Protein AF-A0A7J3B716-F1 (afdb_monomer_lite)

Structure (mmCIF, N/CA/C/O backbone):
data_AF-A0A7J3B716-F1
#
_entry.id   AF-A0A7J3B716-F1
#
loop_
_atom_site.group_PDB
_atom_site.id
_atom_site.type_symbol
_atom_site.label_atom_id
_atom_site.label_alt_id
_atom_site.label_comp_id
_atom_site.label_asym_id
_atom_site.label_entity_id
_atom_site.label_seq_id
_atom_site.pdbx_PDB_ins_code
_atom_site.Cartn_x
_atom_site.Cartn_y
_atom_site.Cartn_z
_atom_site.occupancy
_atom_site.B_iso_or_equiv
_atom_site.auth_seq_id
_atom_site.auth_comp_id
_atom_site.auth_asym_id
_atom_site.auth_atom_id
_atom_site.pdbx_PDB_model_num
ATOM 1 N N . MET A 1 1 ? 23.078 18.021 -2.116 1.00 64.75 1 MET A N 1
ATOM 2 C CA . MET A 1 1 ? 21.807 17.374 -1.721 1.00 64.75 1 MET A CA 1
ATOM 3 C C . MET A 1 1 ? 22.122 16.161 -0.866 1.00 64.75 1 MET A C 1
ATOM 5 O O . MET A 1 1 ? 22.992 15.387 -1.248 1.00 64.75 1 MET A O 1
ATOM 9 N N . ARG A 1 2 ? 21.477 16.041 0.298 1.00 81.75 2 ARG A N 1
ATOM 10 C CA . ARG A 1 2 ? 21.604 14.885 1.196 1.00 81.75 2 ARG A CA 1
ATOM 11 C C . ARG A 1 2 ? 20.951 13.653 0.539 1.00 81.75 2 ARG A C 1
ATOM 13 O O . ARG A 1 2 ? 19.973 13.811 -0.185 1.00 81.75 2 ARG A O 1
ATOM 20 N N . CYS A 1 3 ? 21.516 12.465 0.756 1.00 91.12 3 CYS A N 1
ATOM 21 C CA . CYS A 1 3 ? 20.875 11.196 0.391 1.00 91.12 3 CYS A CA 1
ATOM 22 C C . CYS A 1 3 ? 19.680 10.954 1.320 1.00 91.12 3 CYS A C 1
ATOM 24 O O . CYS A 1 3 ? 19.832 11.158 2.523 1.00 91.12 3 CYS A O 1
ATOM 26 N N . MET A 1 4 ? 18.537 10.539 0.777 1.00 94.38 4 MET A N 1
ATOM 27 C CA . MET A 1 4 ? 17.350 10.213 1.574 1.00 94.38 4 MET A CA 1
ATOM 28 C C . MET A 1 4 ? 17.186 8.704 1.715 1.00 94.38 4 MET A C 1
ATOM 30 O O . MET A 1 4 ? 17.386 7.972 0.744 1.00 94.38 4 MET A O 1
ATOM 34 N N . ASP A 1 5 ? 16.803 8.257 2.904 1.00 96.12 5 ASP A N 1
ATOM 35 C CA . ASP A 1 5 ? 16.505 6.850 3.168 1.00 96.12 5 ASP A CA 1
ATOM 36 C C . ASP A 1 5 ? 15.007 6.565 2.938 1.00 96.12 5 ASP A C 1
ATOM 38 O O . ASP A 1 5 ? 14.144 7.263 3.472 1.00 96.12 5 ASP A O 1
ATOM 42 N N . ILE A 1 6 ? 14.699 5.541 2.139 1.00 96.94 6 ILE A N 1
ATOM 43 C CA . ILE A 1 6 ? 13.344 5.041 1.882 1.00 96.94 6 ILE A CA 1
ATOM 44 C C . ILE A 1 6 ? 13.196 3.653 2.501 1.00 96.94 6 ILE A C 1
ATOM 46 O O . ILE A 1 6 ? 13.977 2.754 2.186 1.00 96.94 6 ILE A O 1
ATOM 50 N N . ARG A 1 7 ? 12.142 3.447 3.290 1.00 96.44 7 ARG A N 1
ATOM 51 C CA . ARG A 1 7 ? 11.690 2.111 3.704 1.00 96.44 7 ARG A CA 1
ATOM 52 C C . ARG A 1 7 ? 10.303 1.800 3.175 1.00 96.44 7 ARG A C 1
ATOM 54 O O . ARG A 1 7 ? 9.445 2.677 3.123 1.00 96.44 7 ARG A O 1
ATOM 61 N N . TYR A 1 8 ? 10.086 0.558 2.767 1.00 95.25 8 TYR A N 1
ATOM 62 C CA . TYR A 1 8 ? 8.822 0.116 2.179 1.00 95.25 8 TYR A CA 1
ATOM 63 C C . TYR A 1 8 ? 8.590 -1.377 2.439 1.00 95.25 8 TYR A C 1
ATOM 65 O O . TYR A 1 8 ? 9.567 -2.111 2.588 1.00 95.25 8 TYR A O 1
ATOM 73 N N . PRO A 1 9 ? 7.332 -1.849 2.499 1.00 92.75 9 PRO A N 1
ATOM 74 C CA . PRO A 1 9 ? 7.049 -3.271 2.634 1.00 92.75 9 PRO A CA 1
ATOM 75 C C . PRO A 1 9 ? 7.473 -4.001 1.359 1.00 92.75 9 PRO A C 1
ATOM 77 O O . PRO A 1 9 ? 7.268 -3.491 0.255 1.00 92.75 9 PRO A O 1
ATOM 80 N N . ASP A 1 10 ? 8.055 -5.189 1.509 1.00 92.19 10 ASP A N 1
ATOM 81 C CA . ASP A 1 10 ? 8.557 -6.003 0.402 1.00 92.19 10 ASP A CA 1
ATOM 82 C C . ASP A 1 10 ? 7.424 -6.654 -0.419 1.00 92.19 10 ASP A C 1
ATOM 84 O O . ASP A 1 10 ? 7.224 -7.868 -0.416 1.00 92.19 10 ASP A O 1
ATOM 88 N N . ILE A 1 11 ? 6.653 -5.815 -1.113 1.00 91.88 11 ILE A N 1
ATOM 89 C CA . ILE A 1 11 ? 5.546 -6.204 -1.988 1.00 91.88 11 ILE A CA 1
ATOM 90 C C . ILE A 1 11 ? 5.831 -5.808 -3.438 1.00 91.88 11 ILE A C 1
ATOM 92 O O . ILE A 1 11 ? 6.557 -4.848 -3.723 1.00 91.88 11 ILE A O 1
ATOM 96 N N . ALA A 1 12 ? 5.200 -6.531 -4.364 1.00 93.56 12 ALA A N 1
ATOM 97 C CA . ALA A 1 12 ? 5.401 -6.375 -5.800 1.00 93.56 12 ALA A CA 1
ATOM 98 C C . ALA A 1 12 ? 5.188 -4.932 -6.285 1.00 93.56 12 ALA A C 1
ATOM 100 O O . ALA A 1 12 ? 5.963 -4.439 -7.097 1.00 93.56 12 ALA A O 1
ATOM 101 N N . GLU A 1 13 ? 4.176 -4.234 -5.776 1.00 94.94 13 GLU A N 1
ATOM 102 C CA . GLU A 1 13 ? 3.827 -2.871 -6.172 1.00 94.94 13 GLU A CA 1
ATOM 103 C C . GLU A 1 13 ? 4.921 -1.870 -5.806 1.00 94.94 13 GLU A C 1
ATOM 105 O O . GLU A 1 13 ? 5.263 -1.018 -6.622 1.00 94.94 13 GLU A O 1
ATOM 110 N N . TYR A 1 14 ? 5.513 -1.969 -4.613 1.00 95.75 14 TYR A N 1
ATOM 111 C CA . TYR A 1 14 ? 6.583 -1.050 -4.229 1.00 95.75 14 TYR A CA 1
ATOM 112 C C . TYR A 1 14 ? 7.915 -1.399 -4.868 1.00 95.75 14 TYR A C 1
ATOM 114 O O . TYR A 1 14 ? 8.634 -0.475 -5.245 1.00 95.75 14 TYR A O 1
ATOM 122 N N . ARG A 1 15 ? 8.212 -2.684 -5.101 1.00 95.19 15 ARG A N 1
ATOM 123 C CA . ARG A 1 15 ? 9.330 -3.040 -5.986 1.00 95.19 15 ARG A CA 1
ATOM 124 C C . ARG A 1 15 ? 9.123 -2.448 -7.376 1.00 95.19 15 ARG A C 1
ATOM 126 O O . ARG A 1 15 ? 10.021 -1.804 -7.898 1.00 95.19 15 ARG A O 1
ATOM 133 N N . PHE A 1 16 ? 7.916 -2.555 -7.923 1.00 97.06 16 PHE A N 1
ATOM 134 C CA . PHE A 1 16 ? 7.565 -1.985 -9.220 1.00 97.06 16 PHE A CA 1
ATOM 135 C C . PHE A 1 16 ? 7.719 -0.460 -9.260 1.00 97.06 16 PHE A C 1
ATOM 137 O O . PHE A 1 16 ? 8.310 0.074 -10.192 1.00 97.06 16 PHE A O 1
ATOM 144 N N . ILE A 1 17 ? 7.216 0.253 -8.249 1.00 96.62 17 ILE A N 1
ATOM 145 C CA . ILE A 1 17 ? 7.246 1.720 -8.195 1.00 96.62 17 ILE A CA 1
ATOM 146 C C . ILE A 1 17 ? 8.656 2.255 -7.938 1.00 96.62 17 ILE A C 1
ATOM 148 O O . ILE A 1 17 ? 9.018 3.286 -8.509 1.00 96.62 17 ILE A O 1
ATOM 152 N N . LEU A 1 18 ? 9.429 1.620 -7.055 1.00 96.12 18 LEU A N 1
ATOM 153 C CA . LEU A 1 18 ? 10.662 2.193 -6.510 1.00 96.12 18 LEU A CA 1
ATOM 154 C C . LEU A 1 18 ? 11.934 1.709 -7.207 1.00 96.12 18 LEU A C 1
ATOM 156 O O . LEU A 1 18 ? 12.956 2.369 -7.044 1.00 96.12 18 LEU A O 1
ATOM 160 N N . ASP A 1 19 ? 11.894 0.639 -8.008 1.00 92.50 19 ASP A N 1
ATOM 161 C CA . ASP A 1 19 ? 13.091 0.056 -8.636 1.00 92.50 19 ASP A CA 1
ATOM 162 C C . ASP A 1 19 ? 13.977 1.104 -9.337 1.00 92.50 19 ASP A C 1
ATOM 164 O O . ASP A 1 19 ? 15.150 1.274 -8.996 1.00 92.50 19 ASP A O 1
ATOM 168 N N . ALA A 1 20 ? 13.391 1.924 -10.214 1.00 92.38 20 ALA A N 1
ATOM 169 C CA . ALA A 1 20 ? 14.124 2.962 -10.940 1.00 92.38 20 ALA A CA 1
ATOM 170 C C . ALA A 1 20 ? 14.698 4.063 -10.031 1.00 92.38 20 ALA A C 1
ATOM 172 O O . ALA A 1 20 ? 15.794 4.584 -10.274 1.00 92.38 20 ALA A O 1
ATOM 173 N N . LEU A 1 21 ? 13.964 4.423 -8.976 1.00 93.31 21 LEU A N 1
ATOM 174 C CA . LEU A 1 21 ? 14.397 5.406 -7.988 1.00 93.31 21 LEU A CA 1
ATOM 175 C C . LEU A 1 21 ? 15.605 4.887 -7.199 1.00 93.31 21 LEU A C 1
ATOM 177 O O . LEU A 1 21 ? 16.605 5.591 -7.056 1.00 93.31 21 LEU A O 1
ATOM 181 N N . CYS A 1 22 ? 15.534 3.637 -6.748 1.00 90.56 22 CYS A N 1
ATOM 182 C CA . CYS A 1 22 ? 16.562 2.970 -5.954 1.00 90.56 22 CYS A CA 1
ATOM 183 C C . CYS A 1 22 ? 17.794 2.593 -6.793 1.00 90.56 22 CYS A C 1
ATOM 185 O O . CYS A 1 22 ? 18.924 2.634 -6.303 1.00 90.56 22 CYS A O 1
ATOM 187 N N . GLY A 1 23 ? 17.594 2.326 -8.086 1.00 90.19 23 GLY A N 1
ATOM 188 C CA . GLY A 1 23 ? 18.643 2.160 -9.091 1.00 90.19 23 GLY A CA 1
ATOM 189 C C . GLY A 1 23 ? 19.339 3.464 -9.497 1.00 90.19 23 GLY A C 1
ATOM 190 O O . GLY A 1 23 ? 20.276 3.434 -10.290 1.00 90.19 23 GLY A O 1
ATOM 191 N N . ASN A 1 24 ? 18.923 4.615 -8.947 1.00 85.44 24 ASN A N 1
ATOM 192 C CA . ASN A 1 24 ? 19.452 5.944 -9.270 1.00 85.44 24 ASN A CA 1
ATOM 193 C C . ASN A 1 24 ? 19.394 6.276 -10.776 1.00 85.44 24 ASN A C 1
ATOM 195 O O . ASN A 1 24 ? 20.281 6.949 -11.303 1.00 85.44 24 ASN A O 1
ATOM 199 N N . ILE A 1 25 ? 18.335 5.839 -11.470 1.00 91.62 25 ILE A N 1
ATOM 200 C CA . ILE A 1 25 ? 18.145 6.083 -12.914 1.00 91.62 25 ILE A CA 1
ATOM 201 C C . ILE A 1 25 ? 17.978 7.584 -13.223 1.00 91.62 25 ILE A C 1
ATOM 203 O O . ILE A 1 25 ? 18.245 8.031 -14.339 1.00 91.62 25 ILE A O 1
ATOM 207 N N . PHE A 1 26 ? 17.573 8.386 -12.235 1.00 90.88 26 PHE A N 1
ATOM 208 C CA . PHE A 1 26 ? 17.263 9.805 -12.401 1.00 90.88 26 PHE A CA 1
ATOM 209 C C . PHE A 1 26 ? 18.332 10.719 -11.770 1.00 90.88 26 PHE A C 1
ATOM 211 O O . PHE A 1 26 ? 18.188 11.133 -10.618 1.00 90.88 26 PHE A O 1
ATOM 218 N N . PRO A 1 27 ? 19.386 11.117 -12.508 1.00 87.44 27 PRO A N 1
ATOM 219 C CA . PRO A 1 27 ? 20.482 11.920 -11.956 1.00 87.44 27 PRO A CA 1
ATOM 220 C C . PRO A 1 27 ? 20.074 13.352 -11.570 1.00 87.44 27 PRO A C 1
ATOM 222 O O . PRO A 1 27 ? 20.820 14.033 -10.871 1.00 87.44 27 PRO A O 1
ATOM 225 N N . SER A 1 28 ? 18.907 13.825 -12.025 1.00 91.00 28 SER A N 1
ATOM 226 C CA . SER A 1 28 ? 18.338 15.126 -11.651 1.00 91.00 28 SER A CA 1
ATOM 227 C C . SER A 1 28 ? 17.752 15.156 -10.236 1.00 91.00 28 SER A C 1
ATOM 229 O O . SER A 1 28 ? 17.480 16.237 -9.718 1.00 91.00 28 SER A O 1
ATOM 231 N N . PHE A 1 29 ? 17.530 13.993 -9.620 1.00 92.62 29 PHE A N 1
ATOM 232 C CA . PHE A 1 29 ? 16.987 13.861 -8.271 1.00 92.62 29 PHE A CA 1
ATOM 233 C C . PHE A 1 29 ? 18.090 13.531 -7.253 1.00 92.62 29 PHE A C 1
ATOM 235 O O . PHE A 1 29 ? 19.193 13.125 -7.631 1.00 92.62 29 PHE A O 1
ATOM 242 N N . PRO A 1 30 ? 17.841 13.735 -5.944 1.00 90.88 30 PRO A N 1
ATOM 243 C CA . PRO A 1 30 ? 18.758 13.257 -4.913 1.00 90.88 30 PRO A CA 1
ATOM 244 C C . PRO A 1 30 ? 18.929 11.742 -5.000 1.00 90.88 30 PRO A C 1
ATOM 246 O O . PRO A 1 30 ? 18.089 11.036 -5.547 1.00 90.88 30 PRO A O 1
ATOM 249 N N . ARG A 1 31 ? 20.023 11.238 -4.424 1.00 93.12 31 ARG A N 1
ATOM 250 C CA . ARG A 1 31 ? 20.171 9.795 -4.238 1.00 93.12 31 ARG A CA 1
ATOM 251 C C . ARG A 1 31 ? 19.191 9.314 -3.178 1.00 93.12 31 ARG A C 1
ATOM 253 O O . ARG A 1 31 ? 19.033 9.969 -2.144 1.00 93.12 31 ARG A O 1
ATOM 260 N N . PHE A 1 32 ? 18.607 8.153 -3.436 1.00 95.06 32 PHE A N 1
ATOM 261 C CA . PHE A 1 32 ? 17.741 7.452 -2.502 1.00 95.06 32 PHE A CA 1
ATOM 262 C C . PHE A 1 32 ? 18.383 6.119 -2.142 1.00 95.06 32 PHE A C 1
ATOM 264 O O . PHE A 1 32 ? 18.819 5.371 -3.019 1.00 95.06 32 PHE A O 1
ATOM 271 N N . ARG A 1 33 ? 18.466 5.828 -0.846 1.00 95.31 33 ARG A N 1
ATOM 272 C CA . ARG A 1 33 ? 18.833 4.506 -0.347 1.00 95.31 33 ARG A CA 1
ATOM 273 C C . ARG A 1 33 ? 17.551 3.812 0.062 1.00 95.31 33 ARG A C 1
ATOM 275 O O . ARG A 1 33 ? 16.874 4.279 0.966 1.00 95.31 33 ARG A O 1
ATOM 282 N N . CYS A 1 34 ? 17.226 2.719 -0.605 1.00 95.69 34 CYS A N 1
ATOM 283 C CA . CYS A 1 34 ? 15.977 2.019 -0.373 1.00 95.69 34 CYS A CA 1
ATOM 284 C C . CYS A 1 34 ? 16.211 0.690 0.337 1.00 95.69 34 CYS A C 1
ATOM 286 O O . CYS A 1 34 ? 17.099 -0.068 -0.051 1.00 95.69 34 CYS A O 1
ATOM 288 N N . GLU A 1 35 ? 15.375 0.394 1.321 1.00 95.31 35 GLU A N 1
ATOM 289 C CA . GLU A 1 35 ? 15.382 -0.856 2.073 1.00 95.31 35 GLU A CA 1
ATOM 290 C C . GLU A 1 35 ? 13.963 -1.440 2.080 1.00 95.31 35 GLU A C 1
ATOM 292 O O . GLU A 1 35 ? 13.011 -0.787 2.515 1.00 95.31 35 GLU A O 1
ATOM 297 N N . ALA A 1 36 ? 13.828 -2.654 1.544 1.00 93.62 36 ALA A N 1
ATOM 298 C CA . ALA A 1 36 ? 12.586 -3.415 1.595 1.00 93.62 36 ALA A CA 1
ATOM 299 C C . ALA A 1 36 ? 12.493 -4.134 2.946 1.00 93.62 36 ALA A C 1
ATOM 301 O O . ALA A 1 36 ? 13.475 -4.723 3.397 1.00 93.62 36 ALA A O 1
ATOM 302 N N . V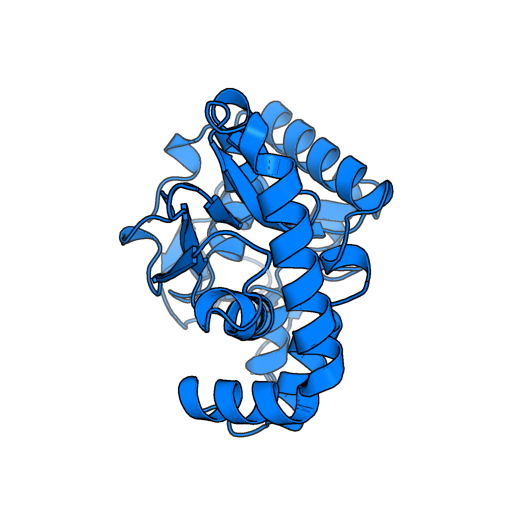AL A 1 37 ? 11.318 -4.089 3.562 1.00 91.25 37 VAL A N 1
ATOM 303 C CA . VAL A 1 37 ? 11.032 -4.669 4.874 1.00 91.25 37 VAL A CA 1
ATOM 304 C C . VAL A 1 37 ? 10.112 -5.872 4.701 1.00 91.25 37 VAL A C 1
ATOM 306 O O . VAL A 1 37 ? 9.013 -5.739 4.162 1.00 91.25 37 VAL A O 1
ATOM 309 N N . ALA A 1 38 ? 10.551 -7.040 5.167 1.00 86.94 38 ALA A N 1
ATOM 310 C CA . ALA A 1 38 ? 9.808 -8.295 5.016 1.00 86.94 38 ALA A CA 1
ATOM 311 C C . ALA A 1 38 ? 8.942 -8.628 6.243 1.00 86.94 38 ALA A C 1
ATOM 313 O O . ALA A 1 38 ? 8.101 -9.523 6.185 1.00 86.94 38 ALA A O 1
ATOM 314 N N . SER A 1 39 ? 9.151 -7.923 7.360 1.00 82.50 39 SER A N 1
ATOM 315 C CA . SER A 1 39 ? 8.492 -8.189 8.640 1.00 82.50 39 SER A CA 1
ATOM 316 C C . SER A 1 39 ? 8.051 -6.896 9.321 1.00 82.50 39 SER A C 1
ATOM 318 O O . SER A 1 39 ? 8.831 -5.952 9.429 1.00 82.50 39 SER A O 1
ATOM 320 N N . LEU A 1 40 ? 6.837 -6.865 9.879 1.00 74.44 40 LEU A N 1
ATOM 321 C CA . LEU A 1 40 ? 6.337 -5.732 10.679 1.00 74.44 40 LEU A CA 1
ATOM 322 C C . LEU A 1 40 ? 7.281 -5.350 11.833 1.00 74.44 40 LEU A C 1
ATOM 324 O O . LEU A 1 40 ? 7.423 -4.172 12.157 1.00 74.44 40 LEU A O 1
ATOM 328 N N . SER A 1 41 ? 7.961 -6.340 12.414 1.00 75.25 41 SER A N 1
ATOM 329 C CA . SER A 1 41 ? 8.930 -6.173 13.504 1.00 75.25 41 SER A CA 1
ATOM 330 C C . SER A 1 41 ? 10.197 -5.396 13.120 1.00 75.25 41 SER A C 1
ATOM 332 O O . SER A 1 41 ? 10.884 -4.887 13.999 1.00 75.25 41 SER A O 1
ATOM 334 N N . GLU A 1 42 ? 10.548 -5.325 11.832 1.00 76.44 42 GLU A N 1
ATOM 335 C CA . GLU A 1 42 ? 11.748 -4.614 11.353 1.00 76.44 42 GLU A CA 1
ATOM 336 C C . GLU A 1 42 ? 11.542 -3.087 11.324 1.00 76.44 42 GLU A C 1
ATOM 338 O O . GLU A 1 42 ? 12.513 -2.326 11.325 1.00 76.44 42 GLU A O 1
ATOM 343 N N . GLY A 1 43 ? 10.280 -2.639 11.372 1.00 77.00 43 GLY A N 1
ATOM 344 C CA . GLY A 1 43 ? 9.892 -1.233 11.412 1.00 77.00 43 GLY A CA 1
ATOM 345 C C . GLY A 1 43 ? 10.093 -0.502 10.080 1.00 77.00 43 GLY A C 1
ATOM 346 O O . GLY A 1 43 ? 11.065 -0.700 9.355 1.00 77.00 43 GLY A O 1
ATOM 347 N N . LEU A 1 44 ? 9.182 0.417 9.762 1.00 81.75 44 LEU A N 1
ATOM 348 C CA . LEU A 1 44 ? 9.221 1.179 8.507 1.00 81.75 44 LEU A CA 1
ATOM 349 C C . LEU A 1 44 ? 9.848 2.574 8.664 1.00 81.75 44 LEU A C 1
ATOM 351 O O . LEU A 1 44 ? 9.756 3.372 7.746 1.00 81.75 44 LEU A O 1
ATOM 355 N N . GLU A 1 45 ? 10.495 2.895 9.786 1.00 84.75 45 GLU A N 1
ATOM 356 C CA . GLU A 1 45 ? 11.035 4.239 10.069 1.00 84.75 45 GLU A CA 1
ATOM 357 C C . GLU A 1 45 ? 12.223 4.619 9.167 1.00 84.75 45 GLU A C 1
ATOM 359 O O . GLU A 1 45 ? 13.276 3.984 9.218 1.00 84.75 45 GLU A O 1
ATOM 364 N N . ALA A 1 46 ? 12.079 5.685 8.379 1.00 94.12 46 ALA A N 1
ATOM 365 C CA . ALA A 1 46 ? 13.139 6.255 7.545 1.00 94.12 46 ALA A CA 1
ATOM 366 C C . ALA A 1 46 ? 12.870 7.749 7.275 1.00 94.12 46 ALA A C 1
ATOM 368 O O . ALA A 1 46 ? 12.030 8.359 7.939 1.00 94.12 46 ALA A O 1
ATOM 369 N N . ASP A 1 47 ? 13.614 8.383 6.358 1.00 96.00 47 ASP A N 1
ATOM 370 C CA . ASP A 1 47 ? 13.285 9.745 5.892 1.00 96.00 47 ASP A CA 1
ATOM 371 C C . ASP A 1 47 ? 11.926 9.744 5.190 1.00 96.00 47 ASP A C 1
ATOM 373 O O . ASP A 1 47 ? 11.086 10.610 5.448 1.00 96.00 47 ASP A O 1
ATOM 377 N N . ILE A 1 48 ? 11.714 8.732 4.349 1.00 97.44 48 ILE A N 1
ATOM 378 C CA . ILE A 1 48 ? 10.454 8.435 3.684 1.00 97.44 48 ILE A CA 1
ATOM 379 C C . ILE A 1 48 ? 10.083 6.985 3.972 1.00 97.44 48 ILE A C 1
ATOM 381 O O . ILE A 1 48 ? 10.890 6.075 3.786 1.00 97.44 48 ILE A O 1
ATOM 385 N N . SER A 1 49 ? 8.835 6.762 4.348 1.00 96.81 49 SER A N 1
ATOM 386 C CA . SER A 1 49 ? 8.320 5.433 4.644 1.00 96.81 49 SER A CA 1
ATOM 387 C C . SER A 1 49 ? 7.066 5.181 3.831 1.00 96.81 49 SER A C 1
ATOM 389 O O . SER A 1 49 ? 6.168 6.014 3.806 1.00 96.81 49 SER A O 1
ATOM 391 N N . PHE A 1 50 ? 6.965 4.028 3.193 1.00 96.62 50 PHE A N 1
ATOM 392 C CA . PHE A 1 50 ? 5.701 3.545 2.659 1.00 96.62 50 PHE A CA 1
ATOM 393 C C . PHE A 1 50 ? 5.105 2.591 3.678 1.00 96.62 50 PHE A C 1
ATOM 395 O O . PHE A 1 50 ? 5.723 1.590 4.021 1.00 96.62 50 PHE A O 1
ATOM 402 N N . VAL A 1 51 ? 3.939 2.934 4.216 1.00 94.81 51 VAL A N 1
ATOM 403 C CA . VAL A 1 51 ? 3.334 2.229 5.353 1.00 94.81 51 VAL A CA 1
ATOM 404 C C . VAL A 1 51 ? 1.854 1.959 5.100 1.00 94.81 51 VAL A C 1
ATOM 406 O O . VAL A 1 51 ? 1.248 2.676 4.299 1.00 94.81 51 VAL A O 1
ATOM 409 N N . PRO A 1 52 ? 1.238 0.964 5.767 1.00 94.44 52 PRO A N 1
ATOM 410 C CA . PRO A 1 52 ? -0.211 0.806 5.747 1.00 94.44 52 PRO A CA 1
ATOM 411 C C . PRO A 1 52 ? -0.912 2.114 6.104 1.00 94.44 52 PRO A C 1
ATOM 413 O O . PRO A 1 52 ? -0.499 2.816 7.029 1.00 94.44 52 PRO A O 1
ATOM 416 N N . ALA A 1 53 ? -1.979 2.453 5.390 1.00 95.25 53 ALA A N 1
ATOM 417 C CA . ALA A 1 53 ? -2.626 3.748 5.540 1.00 95.25 53 ALA A CA 1
ATOM 418 C C . ALA A 1 53 ? -3.103 4.067 6.973 1.00 95.25 53 ALA A C 1
ATOM 420 O O . ALA A 1 53 ? -2.932 5.219 7.381 1.00 95.25 53 ALA A O 1
ATOM 421 N N . PRO A 1 54 ? -3.605 3.110 7.787 1.00 93.94 54 PRO A N 1
ATOM 422 C CA . PRO A 1 54 ? -3.916 3.404 9.187 1.00 93.94 54 PRO A CA 1
ATOM 423 C C . PRO A 1 54 ? -2.683 3.851 9.987 1.00 93.94 54 PRO A C 1
ATOM 425 O O . PRO A 1 54 ? -2.763 4.793 10.771 1.00 93.94 54 PRO A O 1
ATOM 428 N N . LEU A 1 55 ? -1.512 3.249 9.740 1.00 92.56 55 LEU A N 1
ATOM 429 C CA . LEU A 1 55 ? -0.259 3.662 10.378 1.00 92.56 55 LEU A CA 1
ATOM 430 C C . LEU A 1 55 ? 0.194 5.050 9.900 1.00 92.56 55 LEU A C 1
ATOM 432 O O . LEU A 1 55 ? 0.674 5.850 10.703 1.00 92.56 55 LEU A O 1
ATOM 436 N N . ALA A 1 56 ? 0.011 5.368 8.614 1.00 95.00 56 ALA A N 1
ATOM 437 C CA . ALA A 1 56 ? 0.289 6.708 8.089 1.00 95.00 56 ALA A CA 1
ATOM 438 C C . ALA A 1 56 ? -0.579 7.776 8.770 1.00 95.00 56 ALA A C 1
ATOM 440 O O . ALA A 1 56 ? -0.074 8.829 9.161 1.00 95.00 56 ALA A O 1
ATOM 441 N N . VAL A 1 57 ? -1.873 7.491 8.941 1.00 95.25 57 VAL A N 1
ATOM 442 C CA . VAL A 1 57 ? -2.827 8.377 9.618 1.00 95.25 57 VAL A CA 1
ATOM 443 C C . VAL A 1 57 ? -2.470 8.548 11.094 1.00 95.25 57 VAL A C 1
ATOM 445 O O . VAL A 1 57 ? -2.405 9.681 11.565 1.00 95.25 57 VAL A O 1
ATOM 448 N N . ALA A 1 58 ? -2.147 7.462 11.803 1.00 92.50 58 ALA A N 1
ATOM 449 C CA . ALA A 1 58 ? -1.721 7.521 13.204 1.00 92.50 58 ALA A CA 1
ATOM 450 C C . ALA A 1 58 ? -0.442 8.358 13.410 1.00 92.50 58 ALA A C 1
ATOM 452 O O . ALA A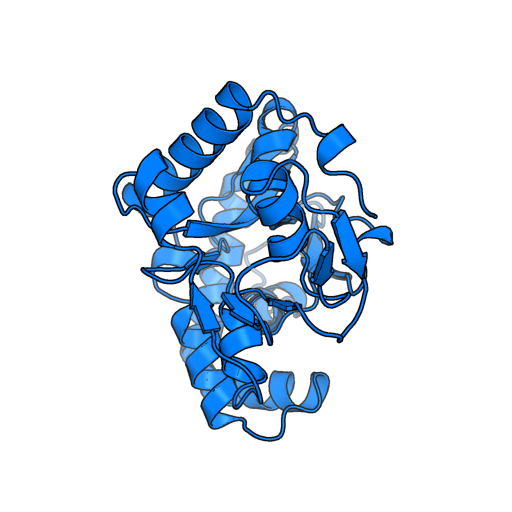 1 58 ? -0.217 8.918 14.481 1.00 92.50 58 ALA A O 1
ATOM 453 N N . LYS A 1 59 ? 0.389 8.487 12.370 1.00 92.56 59 LYS A N 1
ATOM 454 C CA . LYS A 1 59 ? 1.610 9.303 12.364 1.00 92.56 59 LYS A CA 1
ATOM 455 C C . LYS A 1 59 ? 1.402 10.745 11.881 1.00 92.56 59 LYS A C 1
ATOM 457 O O . LYS A 1 59 ? 2.391 11.468 11.748 1.00 92.56 59 LYS A O 1
ATOM 462 N N . SER A 1 60 ? 0.166 11.213 11.662 1.00 92.94 60 SER A N 1
ATOM 463 C CA . SER A 1 60 ? -0.094 12.546 11.081 1.00 92.94 60 SER A CA 1
ATOM 464 C C . SER A 1 60 ? 0.467 13.720 11.893 1.00 92.94 60 SER A C 1
ATOM 466 O O . SER A 1 60 ? 0.647 14.818 11.364 1.00 92.94 60 SER A O 1
ATOM 468 N N . GLU A 1 61 ? 0.755 13.518 13.181 1.00 93.00 61 GLU A N 1
ATOM 469 C CA . GLU A 1 61 ? 1.353 14.547 14.036 1.00 93.00 61 GLU A CA 1
ATOM 470 C C . GLU A 1 61 ? 2.852 14.744 13.793 1.00 93.00 61 GLU A C 1
ATOM 472 O O . GLU A 1 61 ? 3.332 15.870 13.909 1.00 93.00 61 GLU A O 1
ATOM 477 N N . SER A 1 62 ? 3.578 13.708 13.371 1.00 94.81 62 SER A N 1
ATOM 478 C CA . SER A 1 62 ? 5.028 13.758 13.123 1.00 94.81 62 SER A CA 1
ATOM 479 C C . SER A 1 62 ? 5.408 13.635 11.647 1.00 94.81 62 SER A C 1
ATOM 481 O O . SER A 1 62 ? 6.537 13.953 11.280 1.00 94.81 62 SER A O 1
ATOM 483 N N . HIS A 1 63 ? 4.480 13.215 10.788 1.00 97.19 63 HIS A N 1
ATOM 484 C CA . HIS A 1 63 ? 4.730 12.981 9.370 1.00 97.19 63 HIS A CA 1
ATOM 485 C C . HIS A 1 63 ? 3.710 13.693 8.477 1.00 97.19 63 HIS A C 1
ATOM 487 O O . HIS A 1 63 ? 2.583 13.983 8.878 1.00 97.19 63 HIS A O 1
ATOM 493 N N . LEU A 1 64 ? 4.122 13.959 7.241 1.00 97.81 64 LEU A N 1
ATOM 494 C CA . LEU A 1 64 ? 3.278 14.418 6.146 1.00 97.81 64 LEU A CA 1
ATOM 495 C C . LEU A 1 64 ? 3.052 13.259 5.178 1.00 97.81 64 LEU A C 1
ATOM 497 O O . LEU A 1 64 ? 3.990 12.537 4.848 1.00 97.81 64 LEU A O 1
ATOM 501 N N . ILE A 1 65 ? 1.827 13.111 4.681 1.00 97.94 65 ILE A N 1
ATOM 502 C CA . ILE A 1 65 ? 1.518 12.131 3.636 1.00 97.94 65 ILE A CA 1
ATOM 503 C C . ILE A 1 65 ? 1.994 12.666 2.279 1.00 97.94 65 ILE A C 1
ATOM 505 O O . ILE A 1 65 ? 1.787 13.834 1.933 1.00 97.94 65 ILE A O 1
ATOM 509 N N . LEU A 1 66 ? 2.646 11.797 1.514 1.00 98.19 66 LEU A N 1
ATOM 510 C CA . LEU A 1 66 ? 3.059 12.033 0.139 1.00 98.19 66 LEU A CA 1
ATOM 511 C C . LEU A 1 66 ? 1.870 11.820 -0.799 1.00 98.19 66 LEU A C 1
ATOM 513 O O . LEU A 1 66 ? 1.170 10.810 -0.739 1.00 98.19 66 LEU A O 1
ATOM 517 N N . SER A 1 67 ? 1.680 12.763 -1.714 1.00 97.31 67 SER A N 1
ATOM 518 C CA . SER A 1 67 ? 0.664 12.697 -2.766 1.00 97.31 67 SER A CA 1
ATOM 519 C C . SER A 1 67 ? 0.984 11.651 -3.834 1.00 97.31 67 SER A C 1
ATOM 521 O O . SER A 1 67 ? 0.095 11.264 -4.578 1.00 97.31 67 SER A O 1
ATOM 523 N N . SER A 1 68 ? 2.224 11.172 -3.926 1.00 97.88 68 SER A N 1
ATOM 524 C CA . SER A 1 68 ? 2.676 10.204 -4.931 1.00 97.88 68 SER A CA 1
ATOM 525 C C . SER A 1 68 ? 3.230 8.936 -4.290 1.00 97.88 68 SER A C 1
ATOM 527 O O . SER A 1 68 ? 3.872 8.998 -3.244 1.00 97.88 68 SER A O 1
ATOM 529 N N . GLY A 1 69 ? 3.069 7.807 -4.974 1.00 97.19 69 GLY A N 1
ATOM 530 C CA . GLY A 1 69 ? 3.526 6.487 -4.538 1.00 97.19 69 GLY A CA 1
ATOM 531 C C . GLY A 1 69 ? 2.540 5.759 -3.626 1.00 97.19 69 GLY A C 1
ATOM 532 O O . GLY A 1 69 ? 2.762 4.600 -3.317 1.00 97.19 69 GLY A O 1
ATOM 533 N N . SER A 1 70 ? 1.445 6.403 -3.226 1.00 97.25 70 SER A N 1
ATOM 534 C CA . SER A 1 70 ? 0.405 5.779 -2.406 1.00 97.25 70 SER A CA 1
ATOM 535 C C . SER A 1 70 ? -0.501 4.863 -3.239 1.00 97.25 70 SER A C 1
ATOM 537 O O . SER A 1 70 ? -0.719 5.096 -4.432 1.00 97.25 70 SER A O 1
ATOM 539 N N . ILE A 1 71 ? -1.021 3.815 -2.604 1.00 96.44 71 ILE A N 1
ATOM 540 C CA . ILE A 1 71 ? -1.775 2.726 -3.232 1.00 96.44 71 ILE A CA 1
ATOM 541 C C . ILE A 1 71 ? -3.170 2.648 -2.614 1.00 96.44 71 ILE A C 1
ATOM 543 O O . ILE A 1 71 ? -3.324 2.602 -1.390 1.00 96.44 71 ILE A O 1
ATOM 547 N N . PHE A 1 72 ? -4.179 2.582 -3.481 1.00 95.50 72 PHE A N 1
ATOM 548 C CA . PHE A 1 72 ? -5.590 2.530 -3.114 1.00 95.50 72 PHE A CA 1
ATOM 549 C C . PHE A 1 72 ? -6.282 1.347 -3.789 1.00 95.50 72 PHE A C 1
ATOM 551 O O . PHE A 1 72 ? -5.931 0.971 -4.908 1.00 95.50 72 PHE A O 1
ATOM 558 N N . SER A 1 73 ? -7.295 0.794 -3.123 1.00 93.31 73 SER A N 1
ATOM 559 C CA . SER A 1 73 ? -8.204 -0.192 -3.705 1.00 93.31 73 SER A CA 1
ATOM 560 C C . SER A 1 73 ? -9.537 0.456 -4.062 1.00 93.31 73 SER A C 1
ATOM 562 O O . SER A 1 73 ? -10.133 1.154 -3.239 1.00 93.31 73 SER A O 1
ATOM 564 N N . TYR A 1 74 ? -10.046 0.178 -5.260 1.00 89.75 74 TYR A N 1
ATOM 565 C CA . TYR A 1 74 ? -11.381 0.601 -5.681 1.00 89.75 74 TYR A CA 1
ATOM 566 C C . TYR A 1 74 ? -12.320 -0.594 -5.587 1.00 89.75 74 TYR A C 1
ATOM 568 O O . TYR A 1 74 ? -12.100 -1.609 -6.244 1.00 89.75 74 TYR A O 1
ATOM 576 N N . PHE A 1 75 ? -13.369 -0.459 -4.776 1.00 83.75 75 PHE A N 1
ATOM 577 C CA . PHE A 1 75 ? -14.451 -1.444 -4.653 1.00 83.75 75 PHE A CA 1
ATOM 578 C C . PHE A 1 75 ? -14.033 -2.842 -4.160 1.00 83.75 75 PHE A C 1
ATOM 580 O O . PHE A 1 75 ? -14.761 -3.803 -4.390 1.00 83.75 75 PHE A O 1
ATOM 587 N N . SER A 1 76 ? -12.885 -2.972 -3.483 1.00 87.88 76 SER A N 1
ATOM 588 C CA . SER A 1 76 ? -12.480 -4.224 -2.829 1.00 87.88 76 SER A CA 1
ATOM 589 C C . SER A 1 76 ? -11.697 -3.954 -1.546 1.00 87.88 76 SER A C 1
ATOM 591 O O . SER A 1 76 ? -10.685 -3.252 -1.573 1.00 87.88 76 SER A O 1
ATOM 593 N N . GLY A 1 77 ? -12.181 -4.464 -0.417 1.00 90.06 77 GLY A N 1
ATOM 594 C CA . GLY A 1 77 ? -11.514 -4.389 0.880 1.00 90.06 77 GLY A CA 1
ATOM 595 C C . GLY A 1 77 ? -10.775 -5.684 1.210 1.00 90.06 77 GLY A C 1
ATOM 596 O O . GLY A 1 77 ? -10.715 -6.593 0.378 1.00 90.06 77 GLY A O 1
ATOM 597 N N . PRO A 1 78 ? -10.198 -5.792 2.419 1.00 93.56 78 PRO A N 1
ATOM 598 C CA . PRO A 1 78 ? -9.691 -7.066 2.901 1.00 93.56 78 PRO A CA 1
ATOM 599 C C . PRO A 1 78 ? -10.725 -8.173 2.734 1.00 93.56 78 PRO A C 1
ATOM 601 O O . PRO A 1 78 ? -11.921 -7.976 2.965 1.00 93.56 78 PRO A O 1
ATOM 604 N N . ILE A 1 79 ? -10.246 -9.339 2.331 1.00 95.44 79 ILE A N 1
ATOM 605 C CA . ILE A 1 79 ? -11.068 -10.507 2.082 1.00 95.44 79 ILE A CA 1
ATOM 606 C C . ILE A 1 79 ? -10.881 -11.474 3.235 1.00 95.44 79 ILE A C 1
ATOM 608 O O . ILE A 1 79 ? -9.761 -11.892 3.526 1.00 95.44 79 ILE A O 1
ATOM 612 N N . ILE A 1 80 ? -11.988 -11.882 3.842 1.00 95.75 80 ILE A N 1
ATOM 613 C CA . ILE A 1 80 ? -11.997 -13.016 4.753 1.00 95.75 80 ILE A CA 1
ATOM 614 C C . ILE A 1 80 ? -12.288 -14.280 3.962 1.00 95.75 80 ILE A C 1
ATOM 616 O O . ILE A 1 80 ? -13.257 -14.347 3.206 1.00 95.75 80 ILE A O 1
ATOM 620 N N . VAL A 1 81 ? -11.456 -15.292 4.159 1.00 96.50 81 VAL A N 1
ATOM 621 C CA . VAL A 1 81 ? -11.667 -16.640 3.641 1.00 96.50 81 VAL A CA 1
ATOM 622 C C . VAL A 1 81 ? -11.926 -17.545 4.832 1.00 96.50 81 VAL A C 1
ATOM 624 O O . VAL A 1 81 ? -11.042 -17.727 5.666 1.00 96.50 81 VAL A O 1
ATOM 627 N N . ALA A 1 82 ? -13.132 -18.096 4.954 1.00 95.62 82 ALA A N 1
ATOM 628 C CA . ALA A 1 82 ? -13.518 -18.803 6.173 1.00 95.62 82 ALA A CA 1
ATOM 629 C C . ALA A 1 82 ? -14.415 -20.017 5.901 1.00 95.62 82 ALA A C 1
ATOM 631 O O . ALA A 1 82 ? -15.346 -19.918 5.103 1.00 95.62 82 ALA A O 1
ATOM 632 N N . PRO A 1 83 ? -14.206 -21.149 6.602 1.00 92.06 83 PRO A N 1
ATOM 633 C CA . PRO A 1 83 ? -15.081 -22.319 6.501 1.00 92.06 83 PRO A CA 1
ATOM 634 C C . PRO A 1 83 ? -16.482 -22.087 7.091 1.00 92.06 83 PRO A C 1
ATOM 636 O O . PRO A 1 83 ? -17.384 -22.887 6.855 1.00 92.06 83 PRO A O 1
ATOM 639 N N . ARG A 1 84 ? -16.657 -21.029 7.892 1.00 88.00 84 ARG A N 1
ATOM 640 C CA . ARG A 1 84 ? -17.890 -20.677 8.607 1.00 88.00 84 ARG A CA 1
ATOM 641 C C . ARG A 1 84 ? -18.021 -19.158 8.737 1.00 88.00 84 ARG A C 1
ATOM 643 O O . ARG A 1 84 ? -17.017 -18.455 8.672 1.00 88.00 84 ARG A O 1
ATOM 650 N N . GLU A 1 85 ? -19.240 -18.678 8.963 1.00 81.94 85 GLU A N 1
ATOM 651 C CA . GLU A 1 85 ? -19.545 -17.241 9.063 1.00 81.94 85 GLU A CA 1
ATOM 652 C C . GLU A 1 85 ? -19.131 -16.618 10.405 1.00 81.94 85 GLU A C 1
ATOM 654 O O . GLU A 1 85 ? -18.843 -15.426 10.458 1.00 81.94 85 GLU A O 1
ATOM 659 N N . GLU A 1 86 ? -19.042 -17.416 11.475 1.00 87.31 86 GLU A N 1
ATOM 660 C CA . GLU A 1 86 ? -18.688 -16.939 12.817 1.00 87.31 86 GLU A CA 1
ATOM 661 C C . GLU A 1 86 ? -17.265 -17.342 13.225 1.00 87.31 86 GLU A C 1
ATOM 663 O O . GLU A 1 86 ? -16.877 -18.517 13.183 1.00 87.31 86 GLU A O 1
ATOM 668 N N . TYR A 1 87 ? -16.479 -16.364 13.666 1.00 92.00 87 TYR A N 1
ATOM 669 C CA . TYR A 1 87 ? -15.113 -16.556 14.139 1.00 92.00 87 TYR A CA 1
ATOM 670 C C . TYR A 1 87 ? -14.727 -15.470 15.141 1.00 92.00 87 TYR A C 1
ATOM 672 O O . TYR A 1 87 ? -15.185 -14.335 15.063 1.00 92.00 87 TYR A O 1
ATOM 680 N N . THR A 1 88 ? -13.875 -15.840 16.094 1.00 92.62 88 THR A N 1
ATOM 681 C CA . THR A 1 88 ? -13.282 -14.932 17.091 1.00 92.62 88 THR A CA 1
ATOM 682 C C . THR A 1 88 ? -11.804 -14.666 16.813 1.00 92.62 88 THR A C 1
ATOM 684 O O . THR A 1 88 ? -11.165 -13.908 17.536 1.00 92.62 88 THR A O 1
ATOM 687 N N . GLU A 1 89 ? -11.252 -15.323 15.794 1.00 94.62 89 GLU A N 1
ATOM 688 C CA . GLU A 1 89 ? -9.839 -15.317 15.441 1.00 94.62 89 GLU A CA 1
ATOM 689 C C . GLU A 1 89 ? -9.678 -15.338 13.921 1.00 94.62 89 GLU A C 1
ATOM 691 O O . GLU A 1 89 ? -10.408 -16.062 13.236 1.00 94.62 89 GLU A O 1
ATOM 696 N N . LEU A 1 90 ? -8.729 -14.548 13.418 1.00 95.31 90 LEU A N 1
ATOM 697 C CA . LEU A 1 90 ? -8.309 -14.520 12.022 1.00 95.31 90 LEU A CA 1
ATOM 698 C C . LEU A 1 90 ? -6.792 -14.689 11.930 1.00 95.31 90 LEU A C 1
ATOM 700 O O . LEU A 1 90 ? -6.038 -14.064 12.680 1.00 95.31 90 LEU A O 1
ATOM 704 N N . TYR A 1 91 ? -6.362 -15.495 10.967 1.00 95.00 91 TYR A N 1
ATOM 705 C CA . TYR A 1 91 ? -4.964 -15.640 10.591 1.00 95.00 91 TYR A CA 1
ATOM 706 C C . TYR A 1 91 ? -4.621 -14.667 9.467 1.00 95.00 91 TYR A C 1
ATOM 708 O O . TYR A 1 91 ? -5.310 -14.607 8.445 1.00 95.00 91 TYR A O 1
ATOM 716 N N . VAL A 1 92 ? -3.555 -13.902 9.664 1.00 93.69 92 VAL A N 1
ATOM 717 C CA . VAL A 1 92 ? -3.047 -12.924 8.704 1.00 93.69 92 VAL A CA 1
ATOM 718 C C . VAL A 1 92 ? -1.633 -13.339 8.297 1.00 93.69 92 VAL A C 1
ATOM 720 O O . VAL A 1 92 ? -0.806 -13.592 9.178 1.00 93.69 92 VAL A O 1
ATOM 723 N N . PRO A 1 93 ? -1.321 -13.421 6.993 1.00 89.81 93 PRO A N 1
ATOM 724 C CA . PRO A 1 93 ? 0.029 -13.725 6.540 1.00 89.81 93 PRO A CA 1
ATOM 725 C C . PRO A 1 93 ? 1.051 -12.714 7.058 1.00 89.81 93 PRO A C 1
ATOM 727 O O . PRO A 1 93 ? 0.757 -11.528 7.197 1.00 89.81 93 PRO A O 1
ATOM 730 N N . ARG A 1 94 ? 2.283 -13.172 7.292 1.00 82.69 94 ARG A N 1
ATOM 731 C CA . ARG A 1 94 ? 3.371 -12.344 7.838 1.00 82.69 94 ARG A CA 1
ATOM 732 C C . ARG A 1 94 ? 3.660 -11.076 7.021 1.00 82.69 94 ARG A C 1
ATOM 734 O O . ARG A 1 94 ? 4.054 -10.056 7.579 1.00 82.69 94 ARG A O 1
ATOM 741 N N . ASP A 1 95 ? 3.477 -11.149 5.707 1.00 78.56 95 ASP A N 1
ATOM 742 C CA . ASP A 1 95 ? 3.708 -10.068 4.747 1.00 78.56 95 ASP A CA 1
ATOM 743 C C . ASP A 1 95 ? 2.460 -9.210 4.476 1.00 78.56 95 ASP A C 1
ATOM 745 O O . ASP A 1 95 ? 2.498 -8.302 3.644 1.00 78.56 95 ASP A O 1
ATOM 749 N N . ASP A 1 96 ? 1.349 -9.471 5.166 1.00 88.62 96 ASP A N 1
ATOM 750 C CA . ASP A 1 96 ? 0.112 -8.711 5.031 1.00 88.62 96 ASP A CA 1
ATOM 751 C C . ASP A 1 96 ? 0.003 -7.639 6.116 1.00 88.62 96 ASP A C 1
ATOM 753 O O . ASP A 1 96 ? -0.757 -7.728 7.085 1.00 88.62 96 ASP A O 1
ATOM 757 N N . PHE A 1 97 ? 0.799 -6.588 5.929 1.00 85.75 97 PHE A N 1
ATOM 758 C CA . PHE A 1 97 ? 0.839 -5.451 6.836 1.00 85.75 97 PHE A CA 1
ATOM 759 C C . PHE A 1 97 ? -0.560 -4.833 6.949 1.00 85.75 97 PHE A C 1
ATOM 761 O O . PHE A 1 97 ? -1.076 -4.662 8.048 1.00 85.75 97 PHE A O 1
ATOM 768 N N . TYR A 1 98 ? -1.192 -4.522 5.816 1.00 91.19 98 TYR A N 1
ATOM 769 C CA . TYR A 1 98 ? -2.454 -3.788 5.761 1.00 91.19 98 TYR A CA 1
ATOM 770 C C . TYR A 1 98 ? -3.605 -4.470 6.513 1.00 91.19 98 TYR A C 1
ATOM 772 O O . TYR A 1 98 ? -4.284 -3.797 7.296 1.00 91.19 98 TYR A O 1
ATOM 780 N N . SER A 1 99 ? -3.808 -5.778 6.334 1.00 92.19 99 SER A N 1
ATOM 781 C CA . SER A 1 99 ? -4.908 -6.503 6.981 1.00 92.19 99 SER A CA 1
ATOM 782 C C . SER A 1 99 ? -4.837 -6.456 8.504 1.00 92.19 99 SER A C 1
ATOM 784 O O . SER A 1 99 ? -5.874 -6.297 9.151 1.00 92.19 99 SER A O 1
ATOM 786 N N . VAL A 1 100 ? -3.630 -6.515 9.086 1.00 88.25 100 VAL A N 1
ATOM 787 C CA . VAL A 1 100 ? -3.442 -6.387 10.542 1.00 88.25 100 VAL A CA 1
ATOM 788 C C . VAL A 1 100 ? -3.983 -5.046 11.039 1.00 88.25 100 VAL A C 1
ATOM 790 O O . VAL A 1 100 ? -4.799 -5.010 11.962 1.00 88.25 100 VAL A O 1
ATOM 793 N N . PHE A 1 101 ? -3.571 -3.935 10.417 1.00 88.38 101 PHE A N 1
ATOM 794 C CA . PHE A 1 101 ? -4.025 -2.605 10.833 1.00 88.38 101 PHE A CA 1
ATOM 795 C C . PHE A 1 101 ? -5.513 -2.392 10.544 1.00 88.38 101 PHE A C 1
ATOM 797 O O . PHE A 1 101 ? -6.212 -1.795 11.361 1.00 88.38 101 PHE A O 1
ATOM 804 N N . PHE A 1 102 ? -6.021 -2.889 9.412 1.00 90.06 102 PHE A N 1
ATOM 805 C CA . PHE A 1 102 ? -7.438 -2.769 9.084 1.00 90.06 102 PHE A CA 1
ATOM 806 C C . PHE A 1 102 ? -8.315 -3.487 10.110 1.00 90.06 102 PHE A C 1
ATOM 808 O O . PHE A 1 102 ? -9.289 -2.905 10.586 1.00 90.06 102 PHE A O 1
ATOM 815 N N . ALA A 1 103 ? -7.970 -4.721 10.486 1.00 89.81 103 ALA A N 1
ATOM 816 C CA . ALA A 1 103 ? -8.736 -5.482 11.467 1.00 89.81 103 ALA A CA 1
ATOM 817 C C . ALA A 1 103 ? -8.791 -4.781 12.827 1.00 89.81 103 ALA A C 1
ATOM 819 O O . ALA A 1 103 ? -9.856 -4.700 13.434 1.00 89.81 103 ALA A O 1
ATOM 820 N N . ARG A 1 104 ? -7.674 -4.201 13.275 1.00 86.25 104 ARG A N 1
ATOM 821 C CA . ARG A 1 104 ? -7.611 -3.446 14.537 1.00 86.25 104 ARG A CA 1
ATOM 822 C C . ARG A 1 104 ? -8.541 -2.234 14.548 1.00 86.25 104 ARG A C 1
ATOM 824 O O . ARG A 1 104 ? -9.132 -1.932 15.578 1.00 86.25 104 ARG A O 1
ATOM 831 N N . VAL A 1 105 ? -8.726 -1.582 13.399 1.00 87.88 105 VAL A N 1
ATOM 832 C CA . VAL A 1 105 ? -9.668 -0.462 13.265 1.00 87.88 105 VAL A CA 1
ATOM 833 C C . VAL A 1 105 ? -11.110 -0.959 13.115 1.00 87.88 105 VAL A C 1
ATOM 835 O O . VAL A 1 105 ? -12.014 -0.490 13.800 1.00 87.88 105 VAL A O 1
ATOM 838 N N . PHE A 1 106 ? -11.379 -1.896 12.209 1.00 88.19 106 PHE A N 1
ATOM 839 C CA . PHE A 1 106 ? -12.748 -2.181 11.760 1.00 88.19 106 PHE A CA 1
ATOM 840 C C . PHE A 1 106 ? -13.379 -3.436 12.358 1.00 88.19 106 PHE A C 1
ATOM 842 O O . PHE A 1 106 ? -14.594 -3.598 12.258 1.00 88.19 106 PHE A O 1
ATOM 849 N N . MET A 1 107 ? -12.598 -4.293 13.010 1.00 88.94 107 MET A N 1
ATOM 850 C CA . MET A 1 107 ? -13.050 -5.564 13.580 1.00 88.94 107 MET A CA 1
ATOM 851 C C . MET A 1 107 ? -12.671 -5.678 15.067 1.00 88.94 107 MET A C 1
ATOM 853 O O . MET A 1 107 ? -11.979 -6.623 15.458 1.00 88.94 107 MET A O 1
ATOM 857 N N . PRO A 1 108 ? -13.103 -4.725 15.920 1.00 85.00 108 PRO A N 1
ATOM 858 C CA . PRO A 1 108 ? -12.762 -4.760 17.335 1.00 85.00 108 PRO A CA 1
ATOM 859 C C . PRO A 1 108 ? -13.265 -6.059 17.977 1.00 85.00 108 PRO A C 1
ATOM 861 O O . PRO A 1 108 ? -14.407 -6.467 17.772 1.00 85.00 108 PRO A O 1
ATOM 864 N N . GLY A 1 109 ? -12.403 -6.706 18.763 1.00 87.06 109 GLY A N 1
ATOM 865 C CA . GLY A 1 109 ? -12.712 -7.959 19.460 1.00 87.06 109 GLY A CA 1
ATOM 866 C C . GLY A 1 109 ? -12.347 -9.241 18.704 1.00 87.06 109 GLY A C 1
ATOM 867 O O . GLY A 1 109 ? -12.413 -10.312 19.303 1.00 87.06 109 GLY A O 1
ATOM 868 N N . ILE A 1 110 ? -11.918 -9.158 17.440 1.00 91.12 110 ILE A N 1
ATOM 869 C CA . ILE A 1 110 ? -11.328 -10.305 16.740 1.00 91.12 110 ILE A CA 1
ATOM 870 C C . ILE A 1 110 ? -9.843 -10.418 17.090 1.00 91.12 110 ILE A C 1
ATOM 872 O O . ILE A 1 110 ? -9.088 -9.454 16.974 1.00 91.12 110 ILE A O 1
ATOM 876 N N . SER A 1 111 ? -9.415 -11.610 17.506 1.00 91.25 111 SER A N 1
ATOM 877 C CA . SER A 1 111 ? -8.000 -11.917 17.710 1.00 91.25 111 SER A CA 1
ATOM 878 C C . SER A 1 111 ? -7.297 -12.077 16.362 1.00 91.25 111 SER A C 1
ATOM 880 O O . SER A 1 111 ? -7.768 -12.820 15.503 1.00 91.25 111 SER A O 1
ATOM 882 N N . ILE A 1 112 ? -6.174 -11.387 16.170 1.00 91.06 112 ILE A N 1
ATOM 883 C CA . ILE A 1 112 ? -5.341 -11.515 14.971 1.00 91.06 112 ILE A CA 1
ATOM 884 C C . ILE A 1 112 ? -4.100 -12.328 15.313 1.00 91.06 112 ILE A C 1
ATOM 886 O O . ILE A 1 112 ? -3.373 -11.983 16.245 1.00 91.06 112 ILE A O 1
ATOM 890 N N . LYS A 1 113 ? -3.855 -13.388 14.544 1.00 91.25 113 LYS A N 1
ATOM 891 C CA . LYS A 1 113 ? -2.645 -14.206 14.635 1.00 91.25 113 LYS A CA 1
ATOM 892 C C . LYS A 1 113 ? -1.885 -14.175 13.324 1.00 91.25 113 LYS A C 1
ATOM 894 O O . LYS A 1 113 ? -2.485 -14.255 12.259 1.00 91.25 113 LYS A O 1
ATOM 899 N N . GLU A 1 114 ? -0.564 -14.111 13.405 1.00 89.88 114 GLU A N 1
ATOM 900 C CA . GLU A 1 114 ? 0.272 -14.344 12.232 1.00 89.88 114 GLU A CA 1
ATOM 901 C C . GLU A 1 114 ? 0.171 -15.821 11.813 1.00 89.88 114 GLU A C 1
ATOM 903 O O . GLU A 1 114 ? 0.299 -16.719 12.650 1.00 89.88 114 GLU A O 1
ATOM 908 N N . GLY A 1 115 ? -0.071 -16.081 10.529 1.00 90.69 115 GLY A N 1
ATOM 909 C CA . GLY A 1 115 ? -0.080 -17.431 9.971 1.00 90.69 115 GLY A CA 1
ATOM 910 C C . GLY A 1 115 ? -0.864 -17.558 8.667 1.00 90.69 115 GLY A C 1
ATOM 911 O O . GLY A 1 115 ? -1.605 -16.663 8.271 1.00 90.69 115 GLY A O 1
ATOM 912 N N . ASP A 1 116 ? -0.716 -18.712 8.018 1.00 90.81 116 ASP A N 1
ATOM 913 C CA . ASP A 1 116 ? -1.374 -19.060 6.751 1.00 90.81 116 ASP A CA 1
ATOM 914 C C . ASP A 1 116 ? -2.487 -20.118 6.948 1.00 90.81 116 ASP A C 1
ATOM 916 O O . ASP A 1 116 ? -2.567 -21.095 6.201 1.00 90.81 116 ASP A O 1
ATOM 920 N N . ASP A 1 117 ? -3.330 -19.955 7.976 1.00 93.62 117 ASP A N 1
ATOM 921 C CA . ASP A 1 117 ? -4.453 -20.863 8.296 1.00 93.62 117 ASP A CA 1
ATOM 922 C C . ASP A 1 117 ? -5.825 -20.176 8.105 1.00 93.62 117 ASP A C 1
ATOM 924 O O . ASP A 1 117 ? -5.905 -19.012 7.715 1.00 93.62 117 ASP A O 1
ATOM 928 N N . TYR A 1 118 ? -6.924 -20.895 8.344 1.00 94.25 118 TYR A N 1
ATOM 929 C CA . TYR A 1 118 ? -8.293 -20.397 8.230 1.00 94.25 118 TYR A CA 1
ATOM 930 C C . TYR A 1 118 ? -9.002 -20.341 9.591 1.00 94.25 118 TYR A C 1
ATOM 932 O O . TYR A 1 118 ? -8.838 -21.252 10.402 1.00 94.25 118 TYR A O 1
ATOM 940 N N . PRO A 1 119 ? -9.899 -19.368 9.828 1.00 96.12 119 PRO A N 1
ATOM 941 C CA . PRO A 1 119 ? -10.292 -18.256 8.954 1.00 96.12 119 PRO A CA 1
ATOM 942 C C . PRO A 1 119 ? -9.144 -17.277 8.673 1.00 96.12 119 PRO A C 1
ATOM 944 O O . PRO A 1 119 ? -8.453 -16.861 9.595 1.00 96.12 119 PRO A O 1
ATOM 947 N N . SER A 1 120 ? -8.938 -16.925 7.404 1.00 96.19 120 SER A N 1
ATOM 948 C CA . SER A 1 120 ? -7.840 -16.056 6.968 1.00 96.19 120 SER A CA 1
ATOM 949 C C . SER A 1 120 ? -8.362 -14.670 6.622 1.00 96.19 120 SER A C 1
ATOM 951 O O . SER A 1 120 ? -9.439 -14.562 6.035 1.00 96.19 120 SER A O 1
ATOM 953 N N . LEU A 1 121 ? -7.600 -13.628 6.941 1.00 95.81 121 LEU A N 1
ATOM 954 C CA . LEU A 1 121 ? -7.833 -12.261 6.486 1.0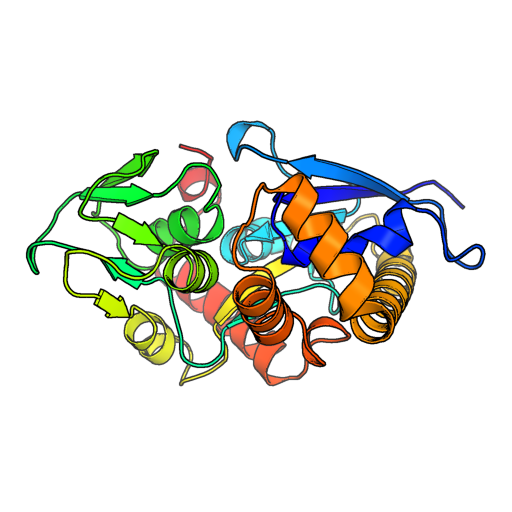0 95.81 121 LEU A CA 1
ATOM 955 C C . LEU A 1 121 ? -6.686 -11.844 5.565 1.00 95.81 121 LEU A C 1
ATOM 957 O O . LEU A 1 121 ? -5.524 -11.891 5.961 1.00 95.81 121 LEU A O 1
ATOM 961 N N . LEU A 1 122 ? -7.036 -11.453 4.341 1.00 95.12 122 LEU A N 1
ATOM 962 C CA . LEU A 1 122 ? -6.087 -11.177 3.269 1.00 95.12 122 LEU A CA 1
ATOM 963 C C . LEU A 1 122 ? -6.317 -9.794 2.664 1.00 95.12 122 LEU A C 1
ATOM 965 O O . LEU A 1 122 ? -7.444 -9.432 2.322 1.00 95.12 122 LEU A O 1
ATOM 969 N N . GLU A 1 123 ? -5.234 -9.071 2.408 1.00 93.44 123 GLU A N 1
ATOM 970 C CA . GLU A 1 123 ? -5.214 -7.876 1.575 1.00 93.44 123 GLU A CA 1
ATOM 971 C C . GLU A 1 123 ? -5.813 -8.234 0.201 1.00 93.44 123 GLU A C 1
ATOM 973 O O . GLU A 1 123 ? -5.521 -9.321 -0.318 1.00 93.44 123 GLU A O 1
ATOM 978 N N . PRO A 1 124 ? -6.601 -7.343 -0.442 1.00 91.44 124 PRO A N 1
ATOM 979 C CA . PRO A 1 124 ? -7.204 -7.607 -1.754 1.00 91.44 124 PRO A CA 1
ATOM 980 C C . PRO A 1 124 ? -6.229 -8.217 -2.778 1.00 91.44 124 PRO A C 1
ATOM 982 O O . PRO A 1 124 ? -6.559 -9.153 -3.507 1.00 91.44 124 PRO A O 1
ATOM 985 N N . ARG A 1 125 ? -4.989 -7.718 -2.793 1.00 90.31 125 ARG A N 1
ATOM 986 C CA . ARG A 1 125 ? -3.882 -8.201 -3.625 1.00 90.31 125 ARG A CA 1
ATOM 987 C C . ARG A 1 125 ? -3.550 -9.673 -3.375 1.00 90.31 125 ARG A C 1
ATOM 989 O O . ARG A 1 125 ? -3.511 -10.467 -4.318 1.00 90.31 125 ARG A O 1
ATOM 996 N N . LEU A 1 126 ? -3.324 -10.045 -2.114 1.00 90.25 126 LEU A N 1
ATOM 997 C CA . LEU A 1 126 ? -3.009 -11.419 -1.720 1.00 90.25 126 LEU A CA 1
ATOM 998 C C . LEU A 1 126 ? -4.186 -12.353 -1.991 1.00 90.25 126 LEU A C 1
ATOM 1000 O O . LEU A 1 126 ? -3.980 -13.468 -2.466 1.00 90.25 126 LEU A O 1
ATOM 1004 N N . ALA A 1 127 ? -5.416 -11.881 -1.777 1.00 92.19 127 ALA A N 1
ATOM 1005 C CA . ALA A 1 127 ? -6.620 -12.638 -2.097 1.00 92.19 127 ALA A CA 1
ATOM 1006 C C . ALA A 1 127 ? -6.709 -12.993 -3.595 1.00 92.19 127 ALA A C 1
ATOM 1008 O O . ALA A 1 127 ? -7.145 -14.089 -3.950 1.00 92.19 127 ALA A O 1
ATOM 1009 N N . ILE A 1 128 ? -6.267 -12.105 -4.492 1.00 91.25 128 ILE A N 1
ATOM 1010 C CA . ILE A 1 128 ? -6.218 -12.392 -5.933 1.00 91.25 128 ILE A CA 1
ATOM 1011 C C . ILE A 1 128 ? -5.081 -13.369 -6.259 1.00 91.25 128 ILE A C 1
ATOM 1013 O O . ILE A 1 128 ? -5.306 -14.345 -6.974 1.00 91.25 128 ILE A O 1
ATOM 1017 N N . LEU A 1 129 ? -3.874 -13.130 -5.733 1.00 89.00 129 LEU A N 1
ATOM 1018 C CA . LEU A 1 129 ? -2.683 -13.936 -6.038 1.00 89.00 129 LEU A CA 1
ATOM 1019 C C . LEU A 1 129 ? -2.772 -15.376 -5.515 1.00 89.00 129 LEU A C 1
ATOM 1021 O O . LEU A 1 129 ? -2.258 -16.287 -6.160 1.00 89.00 129 LEU A O 1
ATOM 1025 N N . ARG A 1 130 ? -3.418 -15.584 -4.363 1.00 89.25 130 ARG A N 1
ATOM 1026 C CA . ARG A 1 130 ? -3.540 -16.895 -3.702 1.00 89.25 130 ARG A CA 1
ATOM 1027 C C . ARG A 1 130 ? -4.794 -17.678 -4.115 1.00 89.25 130 ARG A C 1
ATOM 1029 O O . ARG A 1 130 ? -4.971 -18.813 -3.689 1.00 89.25 130 ARG A O 1
ATOM 1036 N N . SER A 1 131 ? -5.658 -17.097 -4.948 1.00 88.00 131 SER A N 1
ATOM 1037 C CA . SER A 1 131 ? -6.847 -17.768 -5.486 1.00 88.00 131 SER A CA 1
ATOM 1038 C C . SER A 1 131 ? -6.462 -18.932 -6.424 1.00 88.00 131 SER A C 1
ATOM 1040 O O . SER A 1 131 ? -5.511 -18.795 -7.196 1.00 88.00 131 SER A O 1
ATOM 1042 N N . PRO A 1 132 ? -7.229 -20.043 -6.466 1.00 91.88 132 PRO A N 1
ATOM 1043 C CA . PRO A 1 132 ? -8.503 -20.290 -5.781 1.00 91.88 132 PRO A CA 1
ATOM 1044 C C . PRO A 1 132 ? -8.351 -20.725 -4.319 1.00 91.88 132 PRO A C 1
ATOM 1046 O O . PRO A 1 132 ? -7.373 -21.362 -3.944 1.00 91.88 132 PRO A O 1
ATOM 1049 N N . PHE A 1 133 ? -9.379 -20.438 -3.518 1.00 92.44 133 PHE A N 1
ATOM 1050 C CA . PHE A 1 133 ? -9.469 -20.860 -2.120 1.00 92.44 133 PHE A CA 1
ATOM 1051 C C . PHE A 1 133 ? -10.450 -22.024 -1.931 1.00 92.44 133 PHE A C 1
ATOM 1053 O O . PHE A 1 133 ? -11.407 -22.141 -2.700 1.00 92.44 133 PHE A O 1
ATOM 1060 N N . PRO A 1 134 ? -10.265 -22.851 -0.885 1.00 92.38 134 PRO A N 1
ATOM 1061 C CA . PRO A 1 134 ? -11.174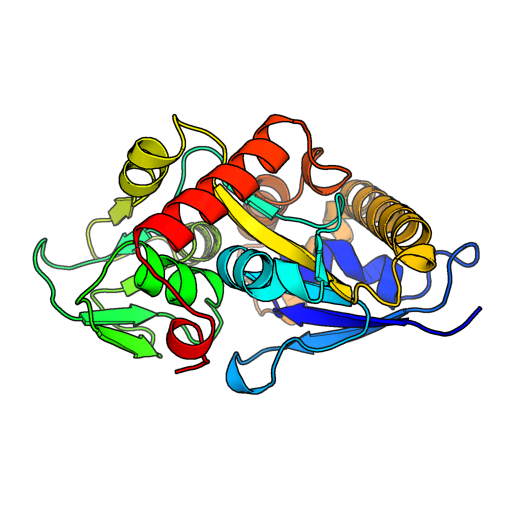 -23.948 -0.556 1.00 92.38 134 PRO A CA 1
ATOM 1062 C C . PRO A 1 134 ? -12.474 -23.496 0.131 1.00 92.38 134 PRO A C 1
ATOM 1064 O O . PRO A 1 134 ? -13.397 -24.298 0.250 1.00 92.38 134 PRO A O 1
ATOM 1067 N N . TYR A 1 135 ? -12.563 -22.239 0.582 1.00 95.00 135 TYR A N 1
ATOM 1068 C CA . TYR A 1 135 ? -13.694 -21.718 1.354 1.00 95.00 135 TYR A CA 1
ATOM 1069 C C . TYR A 1 135 ? -14.297 -20.438 0.747 1.00 95.00 135 TYR A C 1
ATOM 1071 O O . TYR A 1 135 ? -13.640 -19.776 -0.065 1.00 95.00 135 TYR A O 1
ATOM 1079 N N . PRO A 1 136 ? -15.538 -20.071 1.132 1.00 94.00 136 PRO A N 1
ATOM 1080 C CA . PRO A 1 136 ? -16.165 -18.817 0.725 1.00 94.00 136 PRO A CA 1
ATOM 1081 C C . PRO A 1 136 ? -15.343 -17.575 1.080 1.00 94.00 136 PRO A C 1
ATOM 1083 O O . PRO A 1 136 ? -14.620 -17.547 2.077 1.00 94.00 136 PRO A O 1
ATOM 1086 N N . LYS A 1 137 ? -15.504 -16.537 0.252 1.00 94.50 137 LYS A N 1
ATOM 1087 C CA . LYS A 1 137 ? -14.884 -15.219 0.418 1.00 94.50 137 LYS A CA 1
ATOM 1088 C C . LYS A 1 137 ? -15.917 -14.206 0.900 1.00 94.50 137 LYS A C 1
ATOM 1090 O O . LYS A 1 137 ? -16.997 -14.125 0.318 1.00 94.50 137 LYS A O 1
ATOM 1095 N N . ILE A 1 138 ? -15.548 -13.400 1.885 1.00 92.94 138 ILE A N 1
ATOM 1096 C CA . ILE A 1 138 ? -16.326 -12.270 2.392 1.00 92.94 138 ILE A CA 1
ATOM 1097 C C . ILE A 1 138 ? -15.490 -11.011 2.161 1.00 92.94 138 ILE A C 1
ATOM 1099 O O . ILE A 1 138 ? -14.383 -10.911 2.682 1.00 92.94 138 ILE A O 1
ATOM 1103 N N . ASP A 1 139 ? -15.994 -10.071 1.362 1.00 92.38 139 ASP A N 1
ATOM 1104 C CA . ASP A 1 139 ? -15.316 -8.796 1.105 1.00 92.38 139 ASP A CA 1
ATOM 1105 C C . ASP A 1 139 ? -15.733 -7.756 2.152 1.00 92.38 139 ASP A C 1
ATOM 1107 O O . ASP A 1 139 ? -16.919 -7.457 2.303 1.00 92.38 139 ASP A O 1
ATOM 1111 N N . LEU A 1 140 ? -14.757 -7.197 2.870 1.00 90.50 140 LEU A N 1
ATOM 1112 C CA . LEU A 1 140 ? -14.988 -6.180 3.895 1.00 90.50 140 LEU A CA 1
ATOM 1113 C C . LEU A 1 140 ? -15.119 -4.753 3.336 1.00 90.50 140 LEU A C 1
ATOM 1115 O O . LEU A 1 140 ? -15.170 -3.795 4.112 1.00 90.50 140 LEU A O 1
ATOM 1119 N N . TYR A 1 141 ? -15.225 -4.574 2.015 1.00 91.38 141 TYR A N 1
ATOM 1120 C CA . TYR A 1 141 ? -15.470 -3.271 1.392 1.00 91.38 141 TYR A CA 1
ATOM 1121 C C . TYR A 1 141 ? -16.726 -2.591 1.947 1.00 91.38 141 TYR A C 1
ATOM 1123 O O . TYR A 1 141 ? -16.723 -1.381 2.147 1.00 91.38 141 TYR A O 1
ATOM 1131 N N . SER A 1 142 ? -17.787 -3.341 2.264 1.00 86.81 142 SER A N 1
ATOM 1132 C CA . SER A 1 142 ? -19.010 -2.767 2.845 1.00 86.81 142 SER A CA 1
ATOM 1133 C C . SER A 1 142 ? -18.769 -2.089 4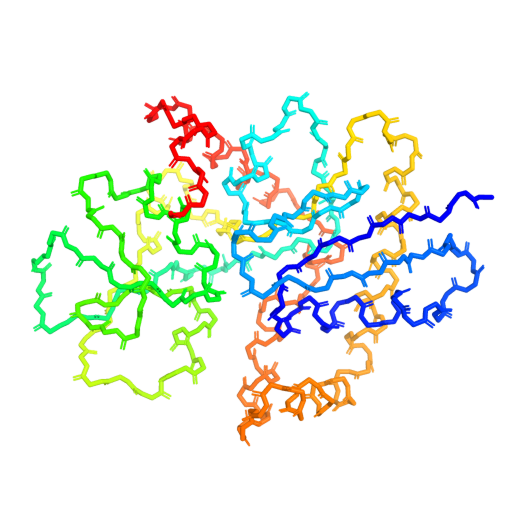.198 1.00 86.81 142 SER A C 1
ATOM 1135 O O . SER A 1 142 ? -19.399 -1.075 4.499 1.00 86.81 142 SER A O 1
ATOM 1137 N N . SER A 1 143 ? -17.836 -2.614 4.999 1.00 87.06 143 SER A N 1
ATOM 1138 C CA . SER A 1 143 ? -17.445 -2.024 6.285 1.00 87.06 143 SER A CA 1
ATOM 1139 C C . SER A 1 143 ? -16.746 -0.680 6.099 1.00 87.06 143 SER A C 1
ATOM 1141 O O . SER A 1 143 ? -16.920 0.220 6.912 1.00 87.06 143 SER A O 1
ATOM 1143 N N . TRP A 1 144 ? -15.990 -0.525 5.013 1.00 91.50 144 TRP A N 1
ATOM 1144 C CA . TRP A 1 144 ? -15.402 0.752 4.625 1.00 91.50 144 TRP A CA 1
ATOM 1145 C C . TRP A 1 144 ? -16.435 1.707 4.018 1.00 91.50 144 TRP A C 1
ATOM 1147 O O . TRP A 1 144 ? -16.518 2.875 4.394 1.00 91.50 144 TRP A O 1
ATOM 1157 N N . ALA A 1 145 ? -17.254 1.212 3.091 1.00 91.00 145 ALA A N 1
ATOM 1158 C CA . ALA A 1 145 ? -18.243 2.009 2.379 1.00 91.00 145 ALA A CA 1
ATOM 1159 C C . ALA A 1 145 ? -19.229 2.705 3.329 1.00 91.00 145 ALA A C 1
ATOM 1161 O O . ALA A 1 145 ? -19.653 3.824 3.045 1.00 91.00 145 ALA A O 1
ATOM 1162 N N . SER A 1 146 ? -19.550 2.077 4.465 1.00 89.06 146 SER A N 1
ATOM 1163 C CA . SER A 1 146 ? -20.435 2.649 5.484 1.00 89.06 146 SER A CA 1
ATOM 1164 C C . SER A 1 146 ? -19.856 3.882 6.190 1.00 89.06 146 SER A C 1
ATOM 1166 O O . SER A 1 146 ? -20.626 4.753 6.584 1.00 89.06 146 SER A O 1
ATOM 1168 N N . VAL A 1 147 ? -18.527 3.992 6.315 1.00 89.69 147 VAL A N 1
ATOM 1169 C CA . VAL A 1 147 ? -17.854 5.128 6.979 1.00 89.69 147 VAL A CA 1
ATOM 1170 C C . VAL A 1 147 ? -17.302 6.161 5.996 1.00 89.69 147 VAL A C 1
ATOM 1172 O O . VAL A 1 147 ? -17.059 7.310 6.363 1.00 89.69 147 VAL A O 1
ATOM 1175 N N . ALA A 1 148 ? -17.093 5.762 4.742 1.00 92.00 148 ALA A N 1
ATOM 1176 C CA . ALA A 1 148 ? -16.402 6.566 3.741 1.00 92.00 148 ALA A CA 1
ATOM 1177 C C . ALA A 1 148 ? -17.222 6.815 2.467 1.00 92.00 148 ALA A C 1
ATOM 1179 O O . ALA A 1 148 ? -16.675 7.305 1.488 1.00 92.00 148 ALA A O 1
ATOM 1180 N N . SER A 1 149 ? -18.517 6.488 2.445 1.00 90.06 149 SER A N 1
ATOM 1181 C CA . SER A 1 149 ? -19.432 6.807 1.334 1.00 90.06 149 SER A CA 1
ATOM 1182 C C . SER A 1 149 ? -18.945 6.325 -0.043 1.00 90.06 149 SER A C 1
ATOM 1184 O O . SER A 1 149 ? -19.032 7.052 -1.030 1.00 90.06 149 SER A O 1
ATOM 1186 N N . ASN A 1 150 ? -18.452 5.085 -0.118 1.00 90.19 150 ASN A N 1
ATOM 1187 C CA . ASN A 1 150 ? -17.893 4.458 -1.330 1.00 90.19 150 ASN A CA 1
ATOM 1188 C C . ASN A 1 150 ? -16.616 5.108 -1.902 1.00 90.19 150 ASN A C 1
ATOM 1190 O O . ASN A 1 150 ? -16.261 4.838 -3.050 1.00 90.19 150 ASN A O 1
ATOM 1194 N N . LEU A 1 151 ? -15.896 5.921 -1.124 1.00 95.19 151 LEU A N 1
ATOM 1195 C CA . LEU A 1 151 ? -14.551 6.370 -1.498 1.00 95.19 151 LEU A CA 1
ATOM 1196 C C . LEU A 1 151 ? -13.598 5.170 -1.706 1.00 95.19 151 LEU A C 1
ATOM 1198 O O . LEU A 1 151 ? -13.866 4.069 -1.203 1.00 95.19 151 LEU A O 1
ATOM 1202 N N . PRO A 1 152 ? -12.478 5.335 -2.433 1.00 95.12 152 PRO A N 1
ATOM 1203 C CA . PRO A 1 152 ? -11.451 4.298 -2.510 1.00 95.12 152 PRO A CA 1
ATOM 1204 C C . PRO A 1 152 ? -10.875 3.980 -1.128 1.00 95.12 152 PRO A C 1
ATOM 1206 O O . PRO A 1 152 ? -10.815 4.842 -0.258 1.00 95.12 152 PRO A O 1
ATOM 1209 N N . ILE A 1 153 ? -10.424 2.746 -0.923 1.00 95.00 153 ILE A N 1
ATOM 1210 C CA . ILE A 1 153 ? -9.773 2.325 0.320 1.00 95.00 153 ILE A CA 1
ATOM 1211 C C . ILE A 1 153 ? -8.289 2.690 0.255 1.00 95.00 153 ILE A C 1
ATOM 1213 O O . ILE A 1 153 ? -7.590 2.169 -0.619 1.00 95.00 153 ILE A O 1
ATOM 1217 N N . PRO A 1 154 ? -7.765 3.509 1.182 1.00 95.69 154 PRO A N 1
ATOM 1218 C CA . PRO A 1 154 ? -6.327 3.694 1.331 1.00 95.69 154 PRO A CA 1
ATOM 1219 C C . PRO A 1 154 ? -5.688 2.382 1.814 1.00 95.69 154 PRO A C 1
ATOM 1221 O O . PRO A 1 154 ? -6.016 1.911 2.905 1.00 95.69 154 PRO A O 1
ATOM 1224 N N . ILE A 1 155 ? -4.789 1.783 1.024 1.00 95.25 155 ILE A N 1
ATOM 1225 C CA . ILE A 1 155 ? -4.068 0.562 1.429 1.00 95.25 155 ILE A CA 1
ATOM 1226 C C . ILE A 1 155 ? -2.723 0.946 2.037 1.00 95.25 155 ILE A C 1
ATOM 1228 O O . ILE A 1 155 ? -2.466 0.685 3.212 1.00 95.25 155 ILE A O 1
ATOM 1232 N N . TYR A 1 156 ? -1.890 1.632 1.254 1.00 95.94 156 TYR A N 1
ATOM 1233 C CA . TYR A 1 156 ? -0.575 2.093 1.676 1.00 95.94 156 TYR A CA 1
ATOM 1234 C C . TYR A 1 156 ? -0.376 3.558 1.300 1.00 95.94 156 TYR A C 1
ATOM 1236 O O . TYR A 1 156 ? -0.742 3.983 0.205 1.00 95.94 156 TYR A O 1
ATOM 1244 N N . CYS A 1 157 ? 0.267 4.311 2.185 1.00 97.44 157 CYS A N 1
ATOM 1245 C CA . CYS A 1 157 ? 0.621 5.702 1.954 1.00 97.44 157 CYS A CA 1
ATOM 1246 C C . CYS A 1 157 ? 2.126 5.900 2.108 1.00 97.44 157 CYS A C 1
ATOM 1248 O O . CYS A 1 157 ? 2.737 5.388 3.048 1.00 97.44 157 CYS A O 1
ATOM 1250 N N . GLY A 1 158 ? 2.707 6.699 1.214 1.00 97.69 158 GLY A N 1
ATOM 1251 C CA . GLY A 1 158 ? 4.016 7.291 1.458 1.00 97.69 158 GLY A CA 1
ATOM 1252 C C . GLY A 1 158 ? 3.904 8.375 2.530 1.00 97.69 158 GLY A C 1
ATOM 1253 O O . GLY A 1 158 ? 2.996 9.204 2.476 1.00 97.69 158 GLY A O 1
ATOM 1254 N N . ILE A 1 159 ? 4.819 8.392 3.489 1.00 97.88 159 ILE A N 1
ATOM 1255 C CA . ILE A 1 159 ? 4.951 9.434 4.506 1.00 97.88 159 ILE A CA 1
ATOM 1256 C C . ILE A 1 159 ? 6.385 9.953 4.541 1.00 97.88 159 ILE A C 1
ATOM 1258 O O . ILE A 1 159 ? 7.328 9.210 4.291 1.00 97.88 159 ILE A O 1
ATOM 1262 N N . ILE A 1 160 ? 6.546 11.233 4.856 1.00 97.94 160 ILE A N 1
ATOM 1263 C CA . ILE A 1 160 ? 7.836 11.895 5.068 1.00 97.94 160 ILE A CA 1
ATOM 1264 C C . ILE A 1 160 ? 7.801 12.608 6.415 1.00 97.94 160 ILE A C 1
ATOM 1266 O O . ILE A 1 160 ? 6.760 13.144 6.804 1.00 97.94 160 ILE A O 1
ATOM 1270 N N . ARG A 1 161 ? 8.913 12.616 7.149 1.00 96.44 161 ARG A N 1
ATOM 1271 C CA . ARG A 1 161 ? 8.966 13.292 8.453 1.00 96.44 161 ARG A CA 1
ATOM 1272 C C . ARG A 1 161 ? 8.724 14.800 8.300 1.00 96.44 161 ARG A C 1
ATOM 1274 O O . ARG A 1 161 ? 9.206 15.407 7.341 1.00 96.44 161 ARG A O 1
ATOM 1281 N N . LYS A 1 162 ? 7.962 15.414 9.213 1.00 96.44 162 LYS A N 1
ATOM 1282 C CA . LYS A 1 162 ? 7.562 16.835 9.112 1.00 96.44 162 LYS A CA 1
ATOM 1283 C C . LYS A 1 162 ? 8.754 17.785 9.059 1.00 96.44 162 LYS A C 1
ATOM 1285 O O . LYS A 1 162 ? 8.715 18.764 8.325 1.00 96.44 162 LYS A O 1
ATOM 1290 N N . GLU A 1 163 ? 9.844 17.483 9.757 1.00 95.94 163 GLU A N 1
ATOM 1291 C CA . GLU A 1 163 ? 11.071 18.283 9.698 1.00 95.94 163 GLU A CA 1
ATOM 1292 C C . GLU A 1 163 ? 11.755 18.272 8.317 1.00 95.94 163 GLU A C 1
ATOM 1294 O O . GLU A 1 163 ? 12.685 19.039 8.083 1.00 95.94 163 GLU A O 1
ATOM 1299 N N . MET A 1 164 ? 11.301 17.417 7.395 1.00 95.38 164 MET A N 1
ATOM 1300 C CA . MET A 1 164 ? 11.753 17.341 6.006 1.00 95.38 164 MET A CA 1
ATOM 1301 C C . MET A 1 164 ? 10.718 17.889 5.013 1.00 95.38 164 MET A C 1
ATOM 1303 O O . MET A 1 164 ? 10.779 17.570 3.825 1.00 95.38 164 MET A O 1
ATOM 1307 N N . GLU A 1 165 ? 9.777 18.725 5.458 1.00 95.81 165 GLU A N 1
ATOM 1308 C CA . GLU A 1 165 ? 8.738 19.316 4.605 1.00 95.81 165 GLU A CA 1
ATOM 1309 C C . GLU A 1 165 ? 9.303 19.985 3.338 1.00 95.81 165 GLU A C 1
ATOM 1311 O O . GLU A 1 165 ? 8.767 19.789 2.247 1.00 95.81 165 GLU A O 1
ATOM 1316 N N . GLU A 1 166 ? 10.443 20.676 3.435 1.00 95.12 166 GLU A N 1
ATOM 1317 C CA . GLU A 1 166 ? 11.111 21.296 2.279 1.00 95.12 166 GLU A CA 1
ATOM 1318 C C . GLU A 1 166 ? 11.535 20.276 1.204 1.00 95.12 166 GLU A C 1
ATOM 1320 O O . GLU A 1 166 ? 11.561 20.589 0.011 1.00 95.12 166 GLU A O 1
ATOM 1325 N N . ALA A 1 167 ? 11.838 19.036 1.601 1.00 95.69 167 ALA A N 1
ATOM 1326 C CA . ALA A 1 167 ? 12.208 17.951 0.694 1.00 95.69 167 ALA A CA 1
ATOM 1327 C C . ALA A 1 167 ? 10.991 17.222 0.101 1.00 95.69 167 ALA A C 1
ATOM 1329 O O . ALA A 1 167 ? 11.144 16.513 -0.899 1.00 95.69 167 ALA A O 1
ATOM 1330 N N . LYS A 1 168 ? 9.788 17.413 0.664 1.00 96.94 168 LYS A N 1
ATOM 1331 C CA . LYS A 1 168 ? 8.565 16.692 0.280 1.00 96.94 168 LYS A CA 1
ATOM 1332 C C . LYS A 1 168 ? 8.298 16.770 -1.217 1.00 96.94 168 LYS A C 1
ATOM 1334 O O . LYS A 1 168 ? 8.144 15.742 -1.866 1.00 96.94 168 LYS A O 1
ATOM 1339 N N . ARG A 1 169 ? 8.308 17.977 -1.787 1.00 97.31 169 ARG A N 1
ATOM 1340 C CA . ARG A 1 169 ? 8.022 18.172 -3.216 1.00 97.31 169 ARG A CA 1
ATOM 1341 C C . ARG A 1 169 ? 9.033 17.451 -4.112 1.00 97.31 169 ARG A C 1
ATOM 1343 O O . ARG A 1 169 ? 8.645 16.833 -5.095 1.00 97.31 169 ARG A O 1
ATOM 1350 N N . ILE A 1 170 ? 10.320 17.508 -3.762 1.00 96.38 170 ILE A N 1
ATOM 1351 C CA . ILE A 1 170 ? 11.388 16.844 -4.525 1.00 96.38 170 ILE A CA 1
ATOM 1352 C C . ILE A 1 170 ? 11.221 15.323 -4.456 1.00 96.38 170 ILE A C 1
ATOM 1354 O O . ILE A 1 170 ? 11.372 14.647 -5.472 1.00 96.38 170 ILE A O 1
ATOM 1358 N N . ALA A 1 171 ? 10.886 14.788 -3.279 1.00 96.75 171 ALA A N 1
ATOM 1359 C CA . ALA A 1 171 ? 10.583 13.373 -3.110 1.00 96.75 171 ALA A CA 1
ATOM 1360 C C . ALA A 1 171 ? 9.373 12.952 -3.958 1.00 96.75 171 ALA A C 1
ATOM 1362 O O . ALA A 1 171 ? 9.451 11.960 -4.679 1.00 96.75 171 ALA A O 1
ATOM 1363 N N . GLU A 1 172 ? 8.289 13.732 -3.942 1.00 98.06 172 GLU A N 1
ATOM 1364 C CA . GLU A 1 172 ? 7.086 13.448 -4.731 1.00 98.06 172 GLU A CA 1
ATOM 1365 C C . GLU A 1 172 ? 7.351 13.482 -6.240 1.00 98.06 172 GLU A C 1
ATOM 1367 O O . GLU A 1 172 ? 6.892 12.615 -6.984 1.00 98.06 172 GLU A O 1
ATOM 1372 N N . ASP A 1 173 ? 8.130 14.456 -6.710 1.00 97.81 173 ASP A N 1
ATOM 1373 C CA . ASP A 1 173 ? 8.517 14.554 -8.116 1.00 97.81 173 ASP A CA 1
ATOM 1374 C C . ASP A 1 173 ? 9.382 13.357 -8.549 1.00 97.81 173 ASP A C 1
ATOM 1376 O O . ASP A 1 173 ? 9.175 12.812 -9.640 1.00 97.81 173 ASP A O 1
ATOM 1380 N N . ALA A 1 174 ? 10.294 12.902 -7.683 1.00 97.31 174 ALA A N 1
ATOM 1381 C CA . ALA A 1 174 ? 11.151 11.746 -7.937 1.00 97.31 174 ALA A CA 1
ATOM 1382 C C . ALA A 1 174 ? 10.364 10.426 -7.953 1.00 97.31 174 ALA A C 1
ATOM 1384 O O . ALA A 1 174 ? 10.497 9.633 -8.889 1.00 97.31 174 ALA A O 1
ATOM 1385 N N . ILE A 1 175 ? 9.479 10.219 -6.974 1.00 97.88 175 ILE A N 1
ATOM 1386 C CA . ILE A 1 175 ? 8.579 9.059 -6.921 1.00 97.88 175 ILE A CA 1
ATOM 1387 C C . ILE A 1 175 ? 7.676 9.046 -8.155 1.00 97.88 175 ILE A C 1
ATOM 1389 O O . ILE A 1 175 ? 7.556 8.019 -8.818 1.00 97.88 175 ILE A O 1
ATOM 1393 N N . ARG A 1 176 ? 7.099 10.190 -8.542 1.00 97.88 176 ARG A N 1
ATOM 1394 C CA . ARG A 1 176 ? 6.261 10.289 -9.745 1.00 97.88 176 ARG A CA 1
ATOM 1395 C C . ARG A 1 176 ? 7.027 9.929 -11.015 1.00 97.88 176 ARG A C 1
ATOM 1397 O O . ARG A 1 176 ? 6.468 9.265 -11.887 1.00 97.88 176 ARG A O 1
ATOM 1404 N N . ALA A 1 177 ? 8.280 10.361 -11.146 1.00 97.56 177 ALA A N 1
ATOM 1405 C CA . ALA A 1 177 ? 9.126 9.966 -12.270 1.00 97.56 177 ALA A CA 1
ATOM 1406 C C . ALA A 1 177 ? 9.369 8.448 -12.286 1.00 97.56 177 ALA A C 1
ATOM 1408 O O . ALA A 1 177 ? 9.257 7.830 -13.346 1.00 97.56 177 ALA A O 1
ATOM 1409 N N . SER A 1 178 ? 9.603 7.852 -11.116 1.00 97.69 178 SER A N 1
ATOM 1410 C CA . SER A 1 178 ? 9.777 6.406 -10.958 1.00 97.69 178 SER A CA 1
ATOM 1411 C C . SER A 1 178 ? 8.518 5.619 -11.333 1.00 97.69 178 SER A C 1
ATOM 1413 O O . SER A 1 178 ? 8.593 4.713 -12.155 1.00 97.69 178 SER A O 1
ATOM 1415 N N . VAL A 1 179 ? 7.333 6.034 -10.865 1.00 97.81 179 VAL A N 1
ATOM 1416 C CA . VAL A 1 179 ? 6.048 5.421 -11.258 1.00 97.81 179 VAL A CA 1
ATOM 1417 C C . VAL A 1 179 ? 5.837 5.504 -12.776 1.00 97.81 179 VAL A C 1
ATOM 1419 O O . VAL A 1 179 ? 5.456 4.517 -13.401 1.00 97.81 179 VAL A O 1
ATOM 1422 N N . LYS A 1 180 ? 6.103 6.662 -13.407 1.00 97.19 180 LYS A N 1
ATOM 1423 C CA . LYS A 1 180 ? 5.989 6.807 -14.874 1.00 97.19 180 LYS A CA 1
ATOM 1424 C C . LYS A 1 180 ? 6.929 5.860 -15.608 1.00 97.19 180 LYS A C 1
ATOM 1426 O O . LYS A 1 180 ? 6.526 5.243 -16.591 1.00 97.19 180 LYS A O 1
ATOM 1431 N N . TYR A 1 181 ? 8.173 5.766 -15.146 1.00 97.12 181 TYR A N 1
ATOM 1432 C CA . TYR A 1 181 ? 9.139 4.830 -15.701 1.00 97.12 181 TYR A CA 1
ATOM 1433 C C . TYR A 1 181 ? 8.637 3.393 -15.569 1.00 97.12 181 TYR A C 1
ATOM 1435 O O . TYR A 1 181 ? 8.651 2.663 -16.557 1.00 97.12 181 TYR A O 1
ATOM 1443 N N . ALA A 1 182 ? 8.129 3.015 -14.398 1.00 97.19 182 ALA A N 1
ATOM 1444 C CA . ALA A 1 182 ? 7.652 1.667 -14.143 1.00 97.19 182 ALA A CA 1
ATOM 1445 C C . ALA A 1 182 ? 6.487 1.273 -15.059 1.00 97.19 182 ALA A C 1
ATOM 1447 O O . ALA A 1 182 ? 6.526 0.231 -15.709 1.00 97.19 182 ALA A O 1
ATOM 1448 N N . LEU A 1 183 ? 5.491 2.153 -15.204 1.00 96.62 183 LEU A N 1
ATOM 1449 C CA . LEU A 1 183 ? 4.356 1.934 -16.104 1.00 96.62 183 LEU A CA 1
ATOM 1450 C C . LEU A 1 183 ? 4.798 1.777 -17.571 1.00 96.62 183 LEU A C 1
ATOM 1452 O O . LEU A 1 183 ? 4.303 0.891 -18.270 1.00 96.62 183 LEU A O 1
ATOM 1456 N N . ASN A 1 184 ? 5.771 2.577 -18.020 1.00 96.56 184 ASN A N 1
ATOM 1457 C CA . ASN A 1 184 ? 6.316 2.504 -19.381 1.00 96.56 184 ASN A CA 1
ATOM 1458 C C . ASN A 1 184 ? 7.200 1.269 -19.629 1.00 96.56 184 ASN A C 1
ATOM 1460 O O . ASN A 1 184 ? 7.373 0.876 -20.779 1.00 96.56 184 ASN A O 1
ATOM 1464 N N . ASN A 1 185 ? 7.742 0.655 -18.575 1.00 96.62 185 ASN A N 1
ATOM 1465 C CA . ASN A 1 185 ? 8.623 -0.516 -18.647 1.00 96.62 185 ASN A CA 1
ATOM 1466 C C . ASN A 1 185 ? 7.996 -1.752 -17.979 1.00 96.62 185 ASN A C 1
ATOM 1468 O O . ASN A 1 185 ? 8.706 -2.649 -17.522 1.00 96.62 185 ASN A O 1
ATOM 1472 N N . SER A 1 186 ? 6.660 -1.804 -17.920 1.00 96.31 186 SER A N 1
ATOM 1473 C CA . SER A 1 186 ? 5.952 -2.757 -17.061 1.00 96.31 186 SER A CA 1
ATOM 1474 C C . SER A 1 186 ? 6.287 -4.224 -17.344 1.00 96.31 186 SER A C 1
ATOM 1476 O O . SER A 1 186 ? 6.462 -4.996 -16.410 1.00 96.31 186 SER A O 1
ATOM 1478 N N . ASP A 1 187 ? 6.444 -4.617 -18.609 1.00 96.50 187 ASP A N 1
ATOM 1479 C CA . ASP A 1 187 ? 6.759 -6.004 -18.975 1.00 96.50 187 ASP A CA 1
ATOM 1480 C C . ASP A 1 187 ? 8.118 -6.489 -18.462 1.00 96.50 187 ASP A C 1
ATOM 1482 O O . ASP A 1 187 ? 8.261 -7.669 -18.141 1.00 96.50 187 ASP A O 1
ATOM 1486 N N . LEU A 1 188 ? 9.116 -5.603 -18.409 1.00 95.81 188 LEU A N 1
ATOM 1487 C CA . LEU A 1 188 ? 10.447 -5.940 -17.910 1.00 95.81 188 LEU A CA 1
ATOM 1488 C C . LEU A 1 188 ? 10.407 -6.090 -16.389 1.00 95.81 188 LEU A C 1
ATOM 1490 O O . LEU A 1 188 ? 10.722 -7.159 -15.870 1.00 95.81 188 LEU A O 1
ATOM 1494 N N . LEU A 1 189 ? 9.924 -5.055 -15.700 1.00 96.69 189 LEU A N 1
ATOM 1495 C CA . LEU A 1 189 ? 9.904 -5.015 -14.239 1.00 96.69 189 LEU A CA 1
ATOM 1496 C C . LEU A 1 189 ? 9.040 -6.129 -13.648 1.00 96.69 189 LEU A C 1
ATOM 1498 O O . LEU A 1 189 ? 9.430 -6.765 -12.676 1.00 96.69 189 LEU A O 1
ATOM 1502 N N . ILE A 1 190 ? 7.888 -6.437 -14.252 1.00 97.75 190 ILE A N 1
ATOM 1503 C CA . ILE A 1 190 ? 7.035 -7.526 -13.762 1.00 97.75 190 ILE A CA 1
ATOM 1504 C C . ILE A 1 190 ? 7.737 -8.887 -13.858 1.00 97.75 190 ILE A C 1
ATOM 1506 O O . ILE A 1 190 ? 7.557 -9.716 -12.970 1.00 97.75 190 ILE A O 1
ATOM 1510 N N . LYS A 1 191 ? 8.557 -9.133 -14.889 1.00 96.56 191 LYS A N 1
ATOM 1511 C CA . LYS A 1 191 ? 9.330 -10.383 -14.995 1.00 96.56 191 LYS A CA 1
ATOM 1512 C C . LYS A 1 191 ? 10.411 -10.473 -13.923 1.00 96.56 191 LYS A C 1
ATOM 1514 O O . LYS A 1 191 ? 10.600 -11.542 -13.350 1.00 96.56 191 LYS A O 1
ATOM 1519 N N . GLU A 1 192 ? 11.094 -9.368 -13.647 1.00 95.50 192 GLU A N 1
ATOM 1520 C CA . GLU A 1 192 ? 12.117 -9.299 -12.599 1.00 95.50 192 GLU A CA 1
ATOM 1521 C C . GLU A 1 192 ? 11.500 -9.513 -11.213 1.00 95.50 192 GLU A C 1
ATOM 1523 O O . GLU A 1 192 ? 11.973 -10.347 -10.444 1.00 95.50 192 GLU A O 1
ATOM 1528 N N . ILE A 1 193 ? 10.375 -8.854 -10.928 1.00 95.38 193 ILE A N 1
ATOM 1529 C CA . ILE A 1 193 ? 9.626 -9.022 -9.676 1.00 95.38 193 ILE A CA 1
ATOM 1530 C C . ILE A 1 193 ? 9.100 -10.454 -9.547 1.00 95.38 193 ILE A C 1
ATOM 1532 O O . ILE A 1 193 ? 9.230 -11.058 -8.484 1.00 95.38 193 ILE A O 1
ATOM 1536 N N . ALA A 1 194 ? 8.553 -11.036 -10.619 1.00 95.06 194 ALA A N 1
ATOM 1537 C CA . ALA A 1 194 ? 8.108 -12.427 -10.605 1.00 95.06 194 ALA A CA 1
ATOM 1538 C C . ALA A 1 194 ? 9.250 -13.391 -10.262 1.00 95.06 194 ALA A C 1
ATOM 1540 O O . ALA A 1 194 ? 9.034 -14.347 -9.524 1.00 95.06 194 ALA A O 1
ATOM 1541 N N . HIS A 1 195 ? 10.461 -13.126 -10.761 1.00 93.88 195 HIS A N 1
ATOM 1542 C CA . HIS A 1 195 ? 11.640 -13.916 -10.428 1.00 93.88 195 HIS A CA 1
ATOM 1543 C C . HIS A 1 195 ? 12.047 -13.759 -8.955 1.00 93.88 195 HIS A C 1
ATOM 1545 O O . HIS A 1 195 ? 12.299 -14.762 -8.294 1.00 93.88 195 HIS A O 1
ATOM 1551 N N . ILE A 1 196 ? 12.061 -12.528 -8.431 1.00 90.12 196 ILE A N 1
ATOM 1552 C CA . ILE A 1 196 ? 12.414 -12.231 -7.030 1.00 90.12 196 ILE A CA 1
ATOM 1553 C C . ILE A 1 196 ? 11.451 -12.913 -6.047 1.00 90.12 196 ILE A C 1
ATOM 1555 O O . ILE A 1 196 ? 11.893 -13.453 -5.037 1.00 90.12 196 ILE A O 1
ATOM 1559 N N . HIS A 1 197 ? 10.151 -12.911 -6.348 1.00 86.38 197 HIS A N 1
ATOM 1560 C CA . HIS A 1 197 ? 9.107 -13.441 -5.464 1.00 86.38 197 HIS A CA 1
ATOM 1561 C C . HIS A 1 197 ? 8.653 -14.874 -5.815 1.00 86.38 197 HIS A C 1
ATOM 1563 O O . HIS A 1 197 ? 7.630 -15.322 -5.304 1.00 86.38 197 HIS A O 1
ATOM 1569 N N . ASP A 1 198 ? 9.366 -15.581 -6.701 1.00 89.94 198 ASP A N 1
ATOM 1570 C CA . ASP A 1 198 ? 9.015 -16.932 -7.189 1.00 89.94 198 ASP A CA 1
ATOM 1571 C C . ASP A 1 198 ? 7.551 -17.066 -7.681 1.00 89.94 198 ASP A C 1
ATOM 1573 O O . ASP A 1 198 ? 6.855 -18.067 -7.478 1.00 89.94 198 ASP A O 1
ATOM 1577 N N . VAL A 1 199 ? 7.038 -16.028 -8.351 1.00 90.31 199 VAL A N 1
ATOM 1578 C CA . VAL A 1 199 ? 5.658 -15.997 -8.852 1.00 90.31 199 VAL A CA 1
ATOM 1579 C C . VAL A 1 199 ? 5.578 -16.663 -10.221 1.00 90.31 199 VAL A C 1
ATOM 1581 O O . VAL A 1 199 ? 6.001 -16.118 -11.239 1.00 90.31 199 VAL A O 1
ATOM 1584 N N . LYS A 1 200 ? 4.942 -17.837 -10.270 1.00 91.00 200 LYS A N 1
ATOM 1585 C CA . LYS A 1 200 ? 4.794 -18.624 -11.508 1.00 91.00 200 LYS A CA 1
ATOM 1586 C C . LYS A 1 200 ? 3.866 -17.979 -12.539 1.00 91.00 200 LYS A C 1
ATOM 1588 O O . LYS A 1 200 ? 4.102 -18.092 -13.739 1.00 91.00 200 LYS A O 1
ATOM 1593 N N . ASN A 1 201 ? 2.791 -17.332 -12.089 1.00 94.19 201 ASN A N 1
ATOM 1594 C CA . ASN A 1 201 ? 1.797 -16.724 -12.973 1.00 94.19 201 ASN A CA 1
ATOM 1595 C C . ASN A 1 201 ? 2.084 -15.229 -13.174 1.00 94.19 201 ASN A C 1
ATOM 1597 O O . ASN A 1 201 ? 1.484 -14.368 -12.530 1.00 94.19 201 ASN A O 1
ATOM 1601 N N . VAL A 1 202 ? 3.019 -14.937 -14.079 1.00 95.69 202 VAL A N 1
ATOM 1602 C CA . VAL A 1 202 ? 3.481 -13.573 -14.386 1.00 95.69 202 VAL A CA 1
ATOM 1603 C C . VAL A 1 202 ? 2.347 -12.683 -14.912 1.00 95.69 202 VAL A C 1
ATOM 1605 O O . VAL A 1 202 ? 2.268 -11.510 -14.556 1.00 95.69 202 VAL A O 1
ATOM 1608 N N . ASP A 1 203 ? 1.427 -13.233 -15.709 1.00 96.19 203 ASP A N 1
ATOM 1609 C CA . ASP A 1 203 ? 0.285 -12.477 -16.238 1.00 96.19 203 ASP A CA 1
ATOM 1610 C C . ASP A 1 203 ? -0.686 -12.057 -15.131 1.00 96.19 203 ASP A C 1
ATOM 1612 O O . ASP A 1 203 ? -1.204 -10.936 -15.143 1.00 96.19 203 ASP A O 1
ATOM 1616 N N . LEU A 1 204 ? -0.927 -12.937 -14.153 1.00 95.19 204 LEU A N 1
ATOM 1617 C CA . LEU A 1 204 ? -1.722 -12.598 -12.975 1.00 95.19 204 LEU A CA 1
ATOM 1618 C C . LEU A 1 204 ? -1.022 -11.530 -12.134 1.00 95.19 204 LEU A C 1
ATOM 1620 O O . LEU A 1 204 ? -1.671 -10.556 -11.758 1.00 95.19 204 LEU A O 1
ATOM 1624 N N . LEU A 1 205 ? 0.289 -11.665 -11.903 1.00 95.50 205 LEU A N 1
ATOM 1625 C CA . LEU A 1 205 ? 1.077 -10.654 -11.196 1.00 95.50 205 LEU A CA 1
ATOM 1626 C C . LEU A 1 205 ? 0.970 -9.288 -11.879 1.00 95.50 205 LEU A C 1
ATOM 1628 O O . LEU A 1 205 ? 0.686 -8.296 -11.214 1.00 95.50 205 LEU A O 1
ATOM 1632 N N . LYS A 1 206 ? 1.117 -9.239 -13.210 1.00 96.69 206 LYS A N 1
ATOM 1633 C CA . LYS A 1 206 ? 0.958 -8.006 -13.991 1.00 96.69 206 LYS A CA 1
ATOM 1634 C C . LYS A 1 206 ? -0.408 -7.368 -13.763 1.00 96.69 206 LYS A C 1
ATOM 1636 O O . LYS A 1 206 ? -0.491 -6.166 -13.531 1.00 96.69 206 LYS A O 1
ATOM 1641 N N . ARG A 1 207 ? -1.481 -8.162 -13.843 1.00 95.00 207 ARG A N 1
ATOM 1642 C CA . ARG A 1 207 ? -2.852 -7.669 -13.630 1.00 95.00 207 ARG A CA 1
ATOM 1643 C C . ARG A 1 207 ? -3.032 -7.111 -12.227 1.00 95.00 207 ARG A C 1
ATOM 1645 O O . ARG A 1 207 ? -3.635 -6.057 -12.087 1.00 95.00 207 ARG A O 1
ATOM 1652 N N . VAL A 1 208 ? -2.505 -7.803 -11.222 1.00 94.00 208 VAL A N 1
ATOM 1653 C CA . VAL A 1 208 ? -2.570 -7.379 -9.823 1.00 94.00 208 VAL A CA 1
ATOM 1654 C C . VAL A 1 208 ? -1.817 -6.066 -9.624 1.00 94.00 208 VAL A C 1
ATOM 1656 O O . VAL A 1 208 ? -2.430 -5.087 -9.208 1.00 94.00 208 VAL A O 1
ATOM 1659 N N . VAL A 1 209 ? -0.545 -5.994 -10.022 1.00 95.81 209 VAL A N 1
ATOM 1660 C CA . VAL A 1 209 ? 0.263 -4.776 -9.862 1.00 95.81 209 VAL A CA 1
ATOM 1661 C C . VAL A 1 209 ? -0.385 -3.590 -10.572 1.00 95.81 209 VAL A C 1
ATOM 1663 O O . VAL A 1 209 ? -0.523 -2.532 -9.975 1.00 95.81 209 VAL A O 1
ATOM 1666 N N . LEU A 1 210 ? -0.850 -3.748 -11.815 1.00 95.44 210 LEU A N 1
ATOM 1667 C CA . LEU A 1 210 ? -1.466 -2.645 -12.568 1.00 95.44 210 LEU A CA 1
ATOM 1668 C C . LEU A 1 210 ? -2.884 -2.282 -12.098 1.00 95.44 210 LEU A C 1
ATOM 1670 O O . LEU A 1 210 ? -3.375 -1.203 -12.428 1.00 95.44 210 LEU A O 1
ATOM 1674 N N . ASN A 1 211 ? -3.547 -3.151 -11.330 1.00 93.62 211 ASN A N 1
ATOM 1675 C CA . ASN A 1 211 ? -4.808 -2.812 -10.671 1.00 93.62 211 ASN A CA 1
ATOM 1676 C C . ASN A 1 211 ? -4.579 -1.772 -9.560 1.00 93.62 211 ASN A C 1
ATOM 1678 O O . ASN A 1 211 ? -5.353 -0.826 -9.421 1.00 93.62 211 ASN A O 1
ATOM 1682 N N . PHE A 1 212 ? -3.484 -1.918 -8.811 1.00 93.88 212 PHE A N 1
ATOM 1683 C CA . PHE A 1 212 ? -3.152 -1.073 -7.660 1.00 93.88 212 PHE A CA 1
ATOM 1684 C C . PHE A 1 212 ? -2.213 0.094 -8.000 1.00 93.88 212 PHE A C 1
ATOM 1686 O O . PHE A 1 212 ? -2.326 1.169 -7.409 1.00 93.88 212 PHE A O 1
ATOM 1693 N N . VAL A 1 213 ? -1.320 -0.082 -8.976 1.00 95.56 213 VAL A N 1
ATOM 1694 C CA . VAL A 1 213 ? -0.391 0.942 -9.464 1.00 95.56 213 VAL A CA 1
ATOM 1695 C C . VAL A 1 213 ? -0.945 1.570 -10.734 1.00 95.56 213 VAL A C 1
ATOM 1697 O O . VAL A 1 213 ? -0.901 0.986 -11.816 1.00 95.56 213 VAL A O 1
ATOM 1700 N N . ASN A 1 214 ? -1.466 2.787 -10.610 1.00 92.12 214 ASN A N 1
ATOM 1701 C CA . ASN A 1 214 ? -2.172 3.465 -11.693 1.00 92.12 214 ASN A CA 1
ATOM 1702 C C . ASN A 1 214 ? -1.952 4.991 -11.657 1.00 92.12 214 ASN A C 1
ATOM 1704 O O . ASN A 1 214 ? -1.038 5.502 -11.006 1.00 92.12 214 ASN A O 1
ATOM 1708 N N . LYS A 1 215 ? -2.776 5.749 -12.393 1.00 91.44 215 LYS A N 1
ATOM 1709 C CA . LYS A 1 215 ? -2.674 7.217 -12.461 1.00 91.44 215 LYS A CA 1
ATOM 1710 C C . LYS A 1 215 ? -2.755 7.896 -11.086 1.00 91.44 215 LYS A C 1
ATOM 1712 O O . LYS A 1 215 ? -2.109 8.920 -10.901 1.00 91.44 215 LYS A O 1
ATOM 1717 N N . ASN A 1 216 ? -3.478 7.319 -10.130 1.00 91.94 216 ASN A N 1
ATOM 1718 C CA . ASN A 1 216 ? -3.647 7.888 -8.795 1.00 91.94 216 ASN A CA 1
ATOM 1719 C C . ASN A 1 216 ? -2.433 7.587 -7.895 1.00 91.94 216 ASN A C 1
ATOM 1721 O O . ASN A 1 216 ? -2.184 8.295 -6.926 1.00 91.94 216 ASN A O 1
ATOM 1725 N N . THR A 1 217 ? -1.588 6.625 -8.283 1.00 96.44 217 THR A N 1
ATOM 1726 C CA . THR A 1 217 ? -0.256 6.422 -7.692 1.00 96.44 217 THR A CA 1
ATOM 1727 C C . THR A 1 217 ? 0.732 7.514 -8.120 1.00 96.44 217 THR A C 1
ATOM 1729 O O . THR A 1 217 ? 1.661 7.832 -7.381 1.00 96.44 217 THR A O 1
ATOM 1732 N N . LEU A 1 218 ? 0.556 8.137 -9.296 1.00 95.25 218 LEU A N 1
ATOM 1733 C CA . LEU A 1 218 ? 1.388 9.279 -9.722 1.00 95.25 218 LEU A CA 1
ATOM 1734 C C . LEU A 1 218 ? 1.140 10.521 -8.866 1.00 95.25 218 LEU A C 1
ATOM 1736 O O . LEU A 1 218 ? 2.055 11.309 -8.609 1.00 95.25 218 LEU A O 1
ATOM 1740 N N . SER A 1 219 ? -0.125 10.726 -8.526 1.00 95.19 219 SER A N 1
ATOM 1741 C CA . SER A 1 219 ? -0.620 11.800 -7.684 1.00 95.19 219 SER A CA 1
ATOM 1742 C C . SER A 1 219 ? -2.031 11.432 -7.252 1.00 95.19 219 SER A C 1
ATOM 1744 O O . SER A 1 219 ? -2.866 11.157 -8.112 1.00 95.19 219 SER A O 1
ATOM 1746 N N . MET A 1 220 ? -2.302 11.497 -5.954 1.00 95.88 220 MET A N 1
ATOM 1747 C CA . MET A 1 220 ? -3.653 11.415 -5.410 1.00 95.88 220 MET A CA 1
ATOM 1748 C C . MET A 1 220 ? -4.545 12.457 -6.087 1.00 95.88 220 MET A C 1
ATOM 1750 O O . MET A 1 220 ? -4.120 13.602 -6.293 1.00 95.88 220 MET A O 1
ATOM 1754 N N . ALA A 1 221 ? -5.770 12.064 -6.417 1.00 95.62 221 ALA A N 1
ATOM 1755 C CA . ALA A 1 221 ? -6.847 12.987 -6.711 1.00 95.62 221 ALA A CA 1
ATOM 1756 C C . ALA A 1 221 ? -7.624 13.299 -5.419 1.00 95.62 221 ALA A C 1
ATOM 1758 O O . ALA A 1 221 ? -7.265 12.890 -4.311 1.00 95.62 221 ALA A O 1
ATOM 1759 N N . GLN A 1 222 ? -8.673 14.107 -5.562 1.00 95.69 222 GLN A N 1
ATOM 1760 C CA . GLN A 1 222 ? -9.455 14.602 -4.435 1.00 95.69 222 GLN A CA 1
ATOM 1761 C C . GLN A 1 222 ? -10.118 13.460 -3.644 1.00 95.69 222 GLN A C 1
ATOM 1763 O O . GLN A 1 222 ? -10.114 13.493 -2.417 1.00 95.69 222 GLN A O 1
ATOM 1768 N N . GLU A 1 223 ? -10.612 12.427 -4.331 1.00 96.12 223 GLU A N 1
ATOM 1769 C CA . GLU A 1 223 ? -11.264 11.270 -3.704 1.00 96.12 223 GLU A CA 1
ATOM 1770 C C . GLU A 1 223 ? -10.307 10.495 -2.785 1.00 96.12 223 GLU A C 1
ATOM 1772 O O . GLU A 1 223 ? -10.698 10.069 -1.702 1.00 96.12 223 GLU A O 1
ATOM 1777 N N . GLU A 1 224 ? -9.034 10.347 -3.157 1.00 96.69 224 GLU A N 1
ATOM 1778 C CA . GLU A 1 224 ? -8.034 9.672 -2.323 1.00 96.69 224 GLU A CA 1
ATOM 1779 C C . GLU A 1 224 ? -7.665 10.492 -1.081 1.00 96.69 224 GLU A C 1
ATOM 1781 O O . GLU A 1 224 ? -7.465 9.940 0.004 1.00 96.69 224 GLU A O 1
ATOM 1786 N N . VAL A 1 225 ? -7.611 11.820 -1.217 1.00 96.94 225 VAL A N 1
ATOM 1787 C CA . VAL A 1 225 ? -7.409 12.721 -0.075 1.00 96.94 225 VAL A CA 1
ATOM 1788 C C . VAL A 1 225 ? -8.595 12.625 0.886 1.00 96.94 225 VAL A C 1
ATOM 1790 O O . VAL A 1 225 ? -8.403 12.497 2.097 1.00 96.94 225 VAL A O 1
ATOM 1793 N N . GLU A 1 226 ? -9.819 12.631 0.361 1.00 97.56 226 GLU A N 1
ATOM 1794 C CA . GLU A 1 226 ? -11.041 12.456 1.149 1.00 97.56 226 GLU A CA 1
ATOM 1795 C C . GLU A 1 226 ? -11.108 11.078 1.809 1.00 97.56 226 GLU A C 1
ATOM 1797 O O . GLU A 1 226 ? -11.528 10.977 2.964 1.00 97.56 226 GLU A O 1
ATOM 1802 N N . ALA A 1 227 ? -10.634 10.032 1.131 1.00 97.31 227 ALA A N 1
ATOM 1803 C CA . ALA A 1 227 ? -10.546 8.687 1.681 1.00 97.31 227 ALA A CA 1
ATOM 1804 C C . ALA A 1 227 ? -9.609 8.636 2.892 1.00 97.31 227 ALA A C 1
ATOM 1806 O O . ALA A 1 227 ? -9.968 8.101 3.937 1.00 97.31 227 ALA A O 1
ATOM 1807 N N . ILE A 1 228 ? -8.429 9.254 2.811 1.00 97.25 228 ILE A N 1
ATOM 1808 C CA . ILE A 1 228 ? -7.510 9.342 3.956 1.00 97.25 228 ILE A CA 1
ATOM 1809 C C . ILE A 1 228 ? -8.163 10.096 5.124 1.00 97.25 228 ILE A C 1
ATOM 1811 O O . ILE A 1 228 ? -8.042 9.683 6.278 1.00 97.25 228 ILE A O 1
ATOM 1815 N N . GLN A 1 229 ? -8.887 11.182 4.844 1.00 96.69 229 GLN A N 1
ATOM 1816 C CA . GLN A 1 229 ? -9.613 11.923 5.878 1.00 96.69 229 GLN A CA 1
ATOM 1817 C C . GLN A 1 229 ? -10.751 11.100 6.495 1.00 96.69 229 GLN A C 1
ATOM 1819 O O . GLN A 1 229 ? -10.976 11.187 7.701 1.00 96.69 229 GLN A O 1
ATOM 1824 N N . ALA A 1 230 ? -11.462 10.300 5.697 1.00 96.19 230 ALA A N 1
ATOM 1825 C CA . ALA A 1 230 ? -12.487 9.383 6.186 1.00 96.19 230 ALA A CA 1
ATOM 1826 C C . ALA A 1 230 ? -11.884 8.303 7.091 1.00 96.19 230 ALA A C 1
ATOM 1828 O O . ALA A 1 230 ? -12.425 8.045 8.163 1.00 96.19 230 ALA A O 1
ATOM 1829 N N . LEU A 1 231 ? -10.724 7.751 6.717 1.00 95.56 231 LEU A N 1
ATOM 1830 C CA . LEU A 1 231 ? -9.987 6.812 7.558 1.00 95.56 231 LEU A CA 1
ATOM 1831 C C . LEU A 1 231 ? -9.584 7.454 8.892 1.00 95.56 231 LEU A C 1
ATOM 1833 O O . LEU A 1 231 ? -9.797 6.848 9.937 1.00 95.56 231 LEU A O 1
ATOM 1837 N N . LYS A 1 232 ? -9.079 8.696 8.872 1.00 95.12 232 LYS A N 1
ATOM 1838 C CA . LYS A 1 232 ? -8.759 9.442 10.098 1.00 95.12 232 LYS A CA 1
ATOM 1839 C C . LYS A 1 232 ? -9.971 9.602 11.011 1.00 95.12 232 LYS A C 1
ATOM 1841 O O . LYS A 1 232 ? -9.890 9.234 12.175 1.00 95.12 232 LYS A O 1
ATOM 1846 N N . ARG A 1 233 ? -11.109 10.057 10.476 1.00 94.25 233 ARG A N 1
ATOM 1847 C CA . ARG A 1 233 ? -12.351 10.182 11.257 1.00 94.25 233 ARG A CA 1
ATOM 1848 C C . ARG A 1 233 ? -12.790 8.846 11.858 1.00 94.25 233 ARG A C 1
ATOM 1850 O O . ARG A 1 233 ? -13.097 8.795 13.041 1.00 94.25 233 ARG A O 1
ATOM 1857 N N . ALA A 1 234 ? -12.760 7.769 11.073 1.00 92.44 234 ALA A N 1
ATOM 1858 C CA . ALA A 1 234 ? -13.137 6.439 11.547 1.00 92.44 234 ALA A CA 1
ATOM 1859 C C . ALA A 1 234 ? -12.214 5.928 12.669 1.00 92.44 234 ALA A C 1
ATOM 1861 O O . ALA A 1 234 ? -12.679 5.267 13.594 1.00 92.44 234 ALA A O 1
ATOM 1862 N N . MET A 1 235 ? -10.914 6.231 12.601 1.00 92.31 235 MET A N 1
ATOM 1863 C CA . MET A 1 235 ? -9.959 5.902 13.662 1.00 92.31 235 MET A CA 1
ATOM 1864 C C . MET A 1 235 ? -10.188 6.747 14.922 1.00 92.31 235 MET A C 1
ATOM 1866 O O . MET A 1 235 ? -10.204 6.192 16.021 1.00 92.31 235 MET A O 1
ATOM 1870 N N . ASP A 1 236 ? -10.427 8.053 14.763 1.00 91.06 236 ASP A N 1
ATOM 1871 C CA . ASP A 1 236 ? -10.700 8.983 15.865 1.00 91.06 236 ASP A CA 1
ATOM 1872 C C . ASP A 1 236 ? -11.987 8.597 16.622 1.00 91.06 236 ASP A C 1
ATOM 1874 O O . ASP A 1 236 ? -11.990 8.534 17.852 1.00 91.06 236 ASP A O 1
ATOM 1878 N N . GLU A 1 237 ? -13.067 8.268 15.901 1.00 88.94 237 GLU A N 1
ATOM 1879 C CA . GLU A 1 237 ? -14.355 7.823 16.464 1.00 88.94 237 GLU A CA 1
ATOM 1880 C C . GLU A 1 237 ? -14.245 6.518 17.258 1.00 88.94 237 GLU A C 1
ATOM 1882 O O . GLU A 1 237 ? -14.994 6.288 18.208 1.00 88.94 237 GLU A O 1
ATOM 1887 N N . LYS A 1 238 ? -13.311 5.651 16.866 1.00 84.88 238 LYS A N 1
ATOM 1888 C CA . LYS A 1 238 ? -13.053 4.365 17.517 1.00 84.88 238 LYS A CA 1
ATOM 1889 C C . LYS A 1 238 ? -11.959 4.442 18.581 1.00 84.88 238 LYS A C 1
ATOM 1891 O O . LYS A 1 238 ? -11.648 3.416 19.178 1.00 84.88 238 LYS A O 1
ATOM 1896 N N . HIS A 1 239 ? -11.399 5.630 18.821 1.00 84.44 239 HIS A N 1
ATOM 1897 C CA . HIS A 1 239 ? -10.302 5.871 19.759 1.00 84.44 239 HIS A CA 1
ATOM 1898 C C . HIS A 1 239 ? -9.071 4.980 19.523 1.00 84.44 239 HIS A C 1
ATOM 1900 O O . HIS A 1 239 ? -8.402 4.595 20.478 1.00 84.44 239 HIS A O 1
ATOM 1906 N N . VAL A 1 240 ? -8.764 4.668 18.260 1.00 81.12 240 VAL A N 1
ATOM 1907 C CA . VAL A 1 240 ? -7.595 3.851 17.903 1.00 81.12 240 VAL A CA 1
ATOM 1908 C C . VAL A 1 240 ? -6.326 4.682 18.082 1.00 81.12 240 VAL A C 1
ATOM 1910 O O . VAL A 1 240 ? -6.140 5.683 17.386 1.00 81.12 240 VAL A O 1
ATOM 1913 N N . VAL A 1 241 ? -5.435 4.266 18.981 1.00 76.69 241 VAL A N 1
ATOM 1914 C CA . VAL A 1 241 ? -4.125 4.908 19.186 1.00 76.69 241 VAL A CA 1
ATOM 1915 C C . VAL A 1 241 ? -2.992 4.116 18.530 1.00 76.69 241 VAL A C 1
ATOM 1917 O O . VAL A 1 241 ? -3.158 2.965 18.137 1.00 76.69 241 VAL A O 1
ATOM 1920 N N . LEU A 1 242 ? -1.809 4.729 18.388 1.00 72.19 242 LEU A N 1
ATOM 1921 C CA . LEU A 1 242 ? -0.639 4.077 17.779 1.00 72.19 242 LEU A CA 1
ATOM 1922 C C . LEU A 1 242 ? -0.271 2.763 18.492 1.00 72.19 242 LEU A C 1
ATOM 1924 O O . LEU A 1 242 ? 0.110 1.805 17.826 1.00 72.19 242 LEU A O 1
ATOM 1928 N N . ASP A 1 243 ? -0.426 2.704 19.818 1.00 72.94 243 ASP A N 1
ATOM 1929 C CA . ASP A 1 243 ? -0.136 1.502 20.608 1.00 72.94 243 ASP A CA 1
ATOM 1930 C C . ASP A 1 243 ? -1.032 0.327 20.191 1.00 72.94 243 ASP A C 1
ATOM 1932 O O . ASP A 1 243 ? -0.530 -0.788 20.027 1.00 72.94 243 ASP A O 1
ATOM 1936 N N . ASP A 1 244 ? -2.308 0.597 19.878 1.00 67.94 244 ASP A N 1
ATOM 1937 C CA . ASP A 1 244 ? -3.258 -0.387 19.337 1.00 67.94 244 ASP A CA 1
ATOM 1938 C C . ASP A 1 244 ? -2.849 -0.886 17.952 1.00 67.94 244 ASP A C 1
ATOM 1940 O O . ASP A 1 244 ? -3.360 -1.899 17.479 1.00 67.94 244 ASP A O 1
ATOM 1944 N N . LEU A 1 245 ? -1.933 -0.182 17.287 1.00 72.19 245 LEU A N 1
ATOM 1945 C CA . LEU A 1 245 ? -1.408 -0.456 15.956 1.00 72.19 245 LEU A CA 1
ATOM 1946 C C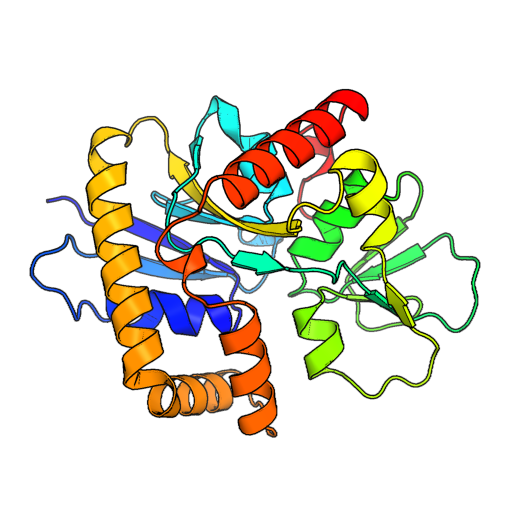 . LEU A 1 245 ? 0.053 -0.956 15.982 1.00 72.19 245 LEU A C 1
ATOM 1948 O O . LEU A 1 245 ? 0.652 -1.144 14.926 1.00 72.19 245 LEU A O 1
ATOM 1952 N N . SER A 1 246 ? 0.630 -1.231 17.158 1.00 65.12 246 SER A N 1
ATOM 1953 C CA . SER A 1 246 ? 1.984 -1.806 17.279 1.00 65.12 246 SER A CA 1
ATOM 1954 C C . SER A 1 246 ? 2.093 -3.173 16.587 1.00 65.12 246 SER A C 1
ATOM 1956 O O . SER A 1 246 ? 1.117 -3.920 16.613 1.00 65.12 246 SER A O 1
ATOM 1958 N N . PRO A 1 247 ? 3.239 -3.570 16.006 1.00 60.59 247 PRO A N 1
ATOM 1959 C CA . PRO A 1 247 ? 3.433 -4.938 15.507 1.00 60.59 247 PRO A CA 1
ATOM 1960 C C . PRO A 1 247 ? 2.981 -6.003 16.527 1.00 60.59 247 PRO A C 1
ATOM 1962 O O . PRO A 1 247 ? 3.029 -5.738 17.729 1.00 60.59 247 PRO A O 1
ATOM 1965 N N . LEU A 1 248 ? 2.481 -7.147 16.031 1.00 59.84 248 LEU A N 1
ATOM 1966 C CA . LEU A 1 248 ? 2.018 -8.290 16.842 1.00 59.84 248 LEU A CA 1
ATOM 1967 C C . LEU A 1 248 ? 3.032 -8.706 17.919 1.00 59.84 248 LEU A C 1
ATOM 1969 O O . LEU A 1 248 ? 4.250 -8.676 17.626 1.00 59.84 248 LEU A O 1
#

Radius of gyration: 17.39 Å; chains: 1; bounding box: 42×45×40 Å

Sequence (248 aa):
MRCMDIRYPDIAEYRFILDALCGNIFPSFPRFRCEAVASLSEGLEADISFVPAPLAVAKSESHLILSSGSIFSYFSGPIIVAPREEYTELYVPRDDFYSVFFARVFMPGISIKEGDDYPSLLEPRLAILRSPFPYPKIDLYSSWASVASNLPIPIYCGIIRKEMEEAKRIAEDAIRASVKYALNNSDLLIKEIAHIHDVKNVDLLKRVVLNFVNKNTLSMAQEEVEAIQALKRAMDEKHVVLDDLSPL

Secondary structure (DSSP, 8-state):
-PPEEEEEES-HHHHHHHHHHHTT--TTSPPEEEEEE-SGGG---SSEEEEEHHHHHHTTTTEEE-SSS-EEESS---EEE-SSS--SEEEE-TT-HHHHHHHHHHSTT-EEEESS-SSEEE-HHHHHHT-S-SS-EEETHHHHHHHHTTPPEEEEEEEEEGGGHHHHHHHHHHHHHHHHHHHHTHHHHHHHHHHHTT-S-HHHHHHHHHHHSSHHHHS--HHHHHHHHHHHHHHHHTT--TGGGS--

pLDDT: mean 91.98, std 6.46, range [59.84, 98.19]

Foldseek 3Di:
DDEWEEEEAPDLLCLLLCVCQQVVVDVVAHHYPYDHDDALVVPQDTQKGKAFLLLQLLCVVFKDWAQAQWWWAAPFFKKFFAQDPDDQEEEEERSQRQQLSCCLLQVPRRHYDHDDDPRYTHGPLCPLLVDDDPGDIDTCVVSLCVQQVRFIAGGITMIGTPVCVVCRVSVLVSSLVSLVVSVVVVVPSLVVSCVVVVRPCSVSSSVSSDNTRDPSNNGNDPSVVSNSVSSSVSCVVVVPHVVSSRGD